Protein AF-A0A0A1FJK9-F1 (afdb_monomer)

Radius of gyration: 21.41 Å; Cα contacts (8 Å, |Δi|>4): 376; chains: 1; bounding box: 45×51×52 Å

Secondary structure (DSSP, 8-state):
-HHHHHHHHHT-SS--HHHHHHHHHHHIIIIIHHHHHHHHHH-GGGHHHHHHHHHHIIIIIHHHHHHHHHS--SS--B--EEEE-TT--HHHHHHHHHHHHTTSEEEEEEEEETTEEEEEEEEPHHHHHHTT-SSSS-HHHHHHTB-TT-EEEE-TT-HHHHHHHHTTSS--EE-TTT--EE-TT-SB-TTT--B-----HHHHHHHSBGGGSSS-HHHHHHHTTT--BHHHHHHS-HHHHHTSTT--HHHHHHHHHHHHHHHH-

Structure (mmCIF, N/CA/C/O backbone):
data_AF-A0A0A1FJK9-F1
#
_entry.id   AF-A0A0A1FJK9-F1
#
loop_
_atom_site.group_PDB
_atom_site.id
_atom_site.type_symbol
_atom_site.label_atom_id
_atom_site.label_alt_id
_atom_site.label_comp_id
_atom_site.label_asym_id
_atom_site.label_entity_id
_atom_site.label_seq_id
_atom_site.pdbx_PDB_ins_code
_atom_site.Cartn_x
_atom_site.Cartn_y
_atom_site.Cartn_z
_atom_site.occupancy
_atom_site.B_iso_or_equiv
_atom_site.auth_seq_id
_atom_site.auth_comp_id
_atom_site.auth_asym_id
_atom_site.auth_atom_id
_atom_site.pdbx_PDB_model_num
ATOM 1 N N . MET A 1 1 ? -4.977 -14.000 3.535 1.00 60.25 1 MET A N 1
ATOM 2 C CA . MET A 1 1 ? -5.693 -14.291 4.802 1.00 60.25 1 MET A CA 1
ATOM 3 C C . MET A 1 1 ? -5.616 -15.772 5.188 1.00 60.25 1 MET A C 1
ATOM 5 O O . MET A 1 1 ? -5.099 -16.052 6.259 1.00 60.25 1 MET A O 1
ATOM 9 N N . LEU A 1 2 ? -6.008 -16.723 4.325 1.00 75.50 2 LEU A N 1
ATOM 10 C CA . LEU A 1 2 ? -5.886 -18.168 4.621 1.00 75.50 2 LEU A CA 1
ATOM 11 C C . LEU A 1 2 ? -4.450 -18.617 4.946 1.00 75.50 2 LEU A C 1
ATOM 13 O O . LEU A 1 2 ? -4.252 -19.412 5.852 1.00 75.50 2 LEU A O 1
ATOM 17 N N . HIS A 1 3 ? -3.439 -18.043 4.285 1.00 74.50 3 HIS A N 1
ATOM 18 C CA . HIS A 1 3 ? -2.029 -18.303 4.606 1.00 74.50 3 HIS A CA 1
ATOM 19 C C . HIS A 1 3 ? -1.658 -17.944 6.059 1.00 74.50 3 HIS A C 1
ATOM 21 O O . HIS A 1 3 ? -0.920 -18.678 6.706 1.00 74.50 3 HIS A O 1
ATOM 27 N N . ILE A 1 4 ? -2.198 -16.843 6.595 1.00 77.88 4 ILE A N 1
ATOM 28 C CA . ILE A 1 4 ? -1.939 -16.411 7.979 1.00 77.88 4 ILE A CA 1
ATOM 29 C C . ILE A 1 4 ? -2.577 -17.399 8.961 1.00 77.88 4 ILE A C 1
ATOM 31 O O . ILE A 1 4 ? -1.938 -17.802 9.927 1.00 77.88 4 ILE A O 1
ATOM 35 N N . LEU A 1 5 ? -3.807 -17.841 8.681 1.00 79.94 5 LEU A N 1
ATOM 36 C CA . LEU A 1 5 ? -4.508 -18.835 9.499 1.00 79.94 5 LEU A CA 1
ATOM 37 C C . LEU A 1 5 ? -3.803 -20.197 9.469 1.00 79.94 5 LEU A C 1
ATOM 39 O O . LEU A 1 5 ? -3.616 -20.811 10.516 1.00 79.94 5 LEU A O 1
ATOM 43 N N . ASN A 1 6 ? -3.348 -20.633 8.293 1.00 80.44 6 ASN A N 1
ATOM 44 C CA . ASN A 1 6 ? -2.580 -21.867 8.148 1.00 80.44 6 ASN A CA 1
ATOM 45 C C . ASN A 1 6 ? -1.260 -21.802 8.926 1.00 80.44 6 ASN A C 1
ATOM 47 O O . ASN A 1 6 ? -0.916 -22.766 9.599 1.00 80.44 6 ASN A O 1
ATOM 51 N N . ASN A 1 7 ? -0.556 -20.664 8.894 1.00 79.81 7 ASN A N 1
ATOM 52 C CA . ASN A 1 7 ? 0.672 -20.470 9.668 1.00 79.81 7 ASN A CA 1
ATOM 53 C C . ASN A 1 7 ? 0.398 -20.465 11.188 1.00 79.81 7 ASN A C 1
ATOM 55 O O . ASN A 1 7 ? 1.107 -21.105 11.964 1.00 79.81 7 ASN A O 1
ATOM 59 N N . ALA A 1 8 ? -0.687 -19.812 11.621 1.00 79.00 8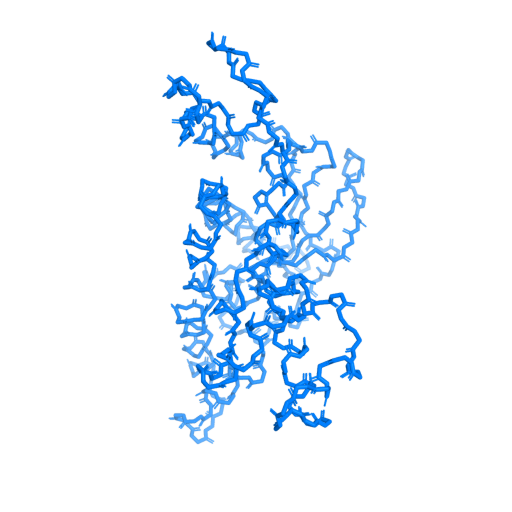 ALA A N 1
ATOM 60 C CA . ALA A 1 8 ? -1.103 -19.811 13.025 1.00 79.00 8 ALA A CA 1
ATOM 61 C C . ALA A 1 8 ? -1.401 -21.232 13.549 1.00 79.00 8 ALA A C 1
ATOM 63 O O . ALA A 1 8 ? -1.066 -21.547 14.695 1.00 79.00 8 ALA A O 1
ATOM 64 N N . LEU A 1 9 ? -1.989 -22.084 12.700 1.00 82.62 9 LEU A N 1
ATOM 65 C CA . LEU A 1 9 ? -2.304 -23.485 12.992 1.00 82.62 9 LEU A CA 1
ATOM 66 C C . LEU A 1 9 ? -1.101 -24.427 12.855 1.00 82.62 9 LEU A C 1
ATOM 68 O O . LEU A 1 9 ? -1.004 -25.393 13.600 1.00 82.62 9 LEU A O 1
ATOM 72 N N . SER A 1 10 ? -0.150 -24.166 11.953 1.00 76.88 10 SER A N 1
ATOM 73 C CA . SER A 1 10 ? 0.986 -25.079 11.750 1.00 76.88 10 SER A CA 1
ATOM 74 C C . SER A 1 10 ? 1.882 -25.227 12.983 1.00 76.88 10 SER A C 1
ATOM 76 O O . SER A 1 10 ? 2.548 -26.247 13.130 1.00 76.88 10 SER A O 1
ATOM 78 N N . GLY A 1 11 ? 1.883 -24.233 13.878 1.00 69.19 11 GLY A N 1
ATOM 79 C CA . GLY A 1 11 ? 2.624 -24.271 15.142 1.00 69.19 11 GLY A CA 1
ATOM 80 C C . GLY A 1 11 ? 1.784 -24.590 16.383 1.00 69.19 11 GLY A C 1
ATOM 81 O O . GLY A 1 11 ? 2.355 -24.687 17.465 1.00 69.19 11 GLY A O 1
ATOM 82 N N . ASN A 1 12 ? 0.453 -24.714 16.273 1.00 70.00 12 ASN A N 1
ATOM 83 C CA . ASN A 1 12 ? -0.443 -24.879 17.424 1.00 70.00 12 ASN A CA 1
ATOM 84 C C . ASN A 1 12 ? -1.634 -25.788 17.103 1.00 70.00 12 ASN A C 1
ATOM 86 O O . ASN A 1 12 ? -2.296 -25.615 16.088 1.00 70.00 12 ASN A O 1
ATOM 90 N N . ALA A 1 13 ? -2.003 -26.670 18.037 1.00 69.31 13 ALA A N 1
ATOM 91 C CA . ALA A 1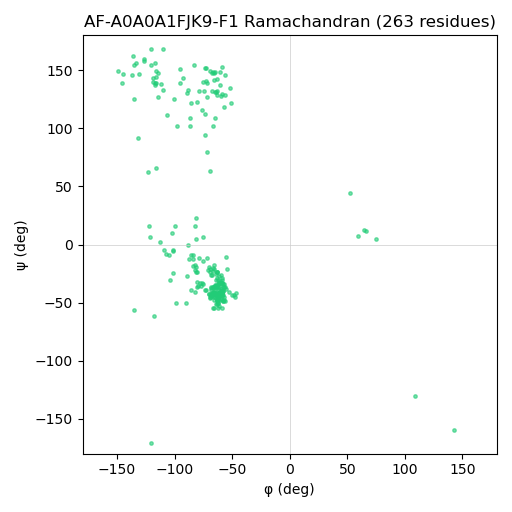 13 ? -3.196 -27.512 17.896 1.00 69.31 13 ALA A CA 1
ATOM 92 C C . ALA A 1 13 ? -4.515 -26.708 17.838 1.00 69.31 13 ALA A C 1
ATOM 94 O O . ALA A 1 13 ? -5.494 -27.186 17.276 1.00 69.31 13 ALA A O 1
ATOM 95 N N . ASN A 1 14 ? -4.528 -25.485 18.391 1.00 77.06 14 ASN A N 1
ATOM 96 C CA . ASN A 1 14 ? -5.691 -24.597 18.454 1.00 77.06 14 ASN A CA 1
ATOM 97 C C . ASN A 1 14 ? -5.348 -23.174 17.977 1.00 77.06 14 ASN A C 1
ATOM 99 O O . ASN A 1 14 ? -4.260 -22.656 18.245 1.00 77.06 14 ASN A O 1
ATOM 103 N N . LEU A 1 15 ? -6.319 -22.502 17.351 1.00 80.38 15 LEU A N 1
ATOM 104 C CA . LEU A 1 15 ? -6.252 -21.083 16.979 1.00 80.38 15 LEU A CA 1
ATOM 105 C C . LEU A 1 15 ? -6.393 -20.200 18.227 1.00 80.38 15 LEU A C 1
ATOM 107 O O . LEU A 1 15 ? -7.494 -19.889 18.672 1.00 80.38 15 LEU A O 1
ATOM 111 N N . THR A 1 16 ? -5.261 -19.804 18.806 1.00 87.19 16 THR A N 1
ATOM 112 C CA . THR A 1 16 ? -5.220 -18.828 19.906 1.00 87.19 16 THR A CA 1
ATOM 113 C C . THR A 1 16 ? -4.966 -17.419 19.372 1.00 87.19 16 THR A C 1
ATOM 115 O O . THR A 1 16 ? -4.264 -17.253 18.376 1.00 87.19 16 THR A O 1
ATOM 118 N N . GLU A 1 17 ? -5.462 -16.383 20.059 1.00 86.38 17 GLU A N 1
ATOM 119 C CA . GLU A 1 17 ? -5.236 -14.984 19.644 1.00 86.38 17 GLU A CA 1
ATOM 120 C C . GLU A 1 17 ? -3.740 -14.645 19.567 1.00 86.38 17 GLU A C 1
ATOM 122 O O . GLU A 1 17 ? -3.285 -13.963 18.654 1.00 86.38 17 GLU A O 1
ATOM 127 N N . ARG A 1 18 ? -2.935 -15.195 20.486 1.00 87.62 18 ARG A N 1
ATOM 128 C CA . ARG A 1 18 ? -1.476 -15.039 20.463 1.00 87.62 18 ARG A CA 1
ATOM 129 C C . ARG A 1 18 ? -0.858 -15.638 19.198 1.00 87.62 18 ARG A C 1
ATOM 131 O O . ARG A 1 18 ? 0.028 -15.017 18.617 1.00 87.62 18 ARG A O 1
ATOM 138 N N . ALA A 1 19 ? -1.311 -16.819 18.777 1.00 88.00 19 ALA A N 1
ATOM 139 C CA . ALA A 1 19 ? -0.839 -17.460 17.553 1.00 88.00 19 ALA A CA 1
ATOM 140 C C . ALA A 1 19 ? -1.235 -16.661 16.306 1.00 88.00 19 ALA A C 1
ATOM 142 O O . ALA A 1 19 ? -0.414 -16.493 15.408 1.00 88.00 19 ALA A O 1
ATOM 143 N N . VAL A 1 20 ? -2.459 -16.121 16.275 1.00 87.94 20 VAL A N 1
ATOM 144 C CA . VAL A 1 20 ? -2.929 -15.247 15.190 1.00 87.94 20 VAL A CA 1
ATOM 145 C C . VAL A 1 20 ? -2.081 -13.982 15.116 1.00 87.94 20 VAL A C 1
ATOM 147 O O . VAL A 1 20 ? -1.542 -13.685 14.055 1.00 87.94 20 VAL A O 1
ATOM 150 N N . ASN A 1 21 ? -1.884 -13.282 16.235 1.00 89.25 21 ASN A N 1
ATOM 151 C CA . ASN A 1 21 ? -1.079 -12.061 16.281 1.00 89.25 21 ASN A CA 1
ATOM 152 C C . ASN A 1 21 ? 0.376 -12.307 15.863 1.00 89.25 21 ASN A C 1
ATOM 154 O O . ASN A 1 21 ? 0.940 -11.516 15.110 1.00 89.25 21 ASN A O 1
ATOM 158 N N . LEU A 1 22 ? 0.971 -13.430 16.277 1.00 90.81 22 LEU A N 1
ATOM 159 C CA . LEU A 1 22 ? 2.314 -13.811 15.839 1.00 90.81 22 LEU A CA 1
ATOM 160 C C . LEU A 1 22 ? 2.361 -14.120 14.335 1.00 90.81 22 LEU A C 1
ATOM 162 O O . LEU A 1 22 ? 3.275 -13.677 13.647 1.00 90.81 22 LEU A O 1
ATOM 166 N N . ALA A 1 23 ? 1.377 -14.847 13.804 1.00 90.56 23 ALA A N 1
ATOM 167 C CA . ALA A 1 23 ? 1.303 -15.152 12.377 1.00 90.56 23 ALA A CA 1
ATOM 168 C C . ALA A 1 23 ? 1.074 -13.893 11.524 1.00 90.56 23 ALA A C 1
ATOM 170 O O . ALA A 1 23 ? 1.636 -13.777 10.435 1.00 90.56 23 ALA A O 1
ATOM 171 N N . VAL A 1 24 ? 0.276 -12.945 12.025 1.00 91.88 24 VAL A N 1
ATOM 172 C CA . VAL A 1 24 ? 0.074 -11.621 11.425 1.00 91.88 24 VAL A CA 1
ATOM 173 C C . VAL A 1 24 ? 1.392 -10.851 11.389 1.00 91.88 24 VAL A C 1
ATOM 175 O O . VAL A 1 24 ? 1.782 -10.392 10.317 1.00 91.88 24 VAL A O 1
ATOM 178 N N . GLN A 1 25 ? 2.102 -10.770 12.518 1.00 92.25 25 GLN A N 1
ATOM 179 C CA . GLN A 1 25 ? 3.399 -10.098 12.601 1.00 92.25 25 GLN A CA 1
ATOM 180 C C . GLN A 1 25 ? 4.413 -10.726 11.635 1.00 92.25 25 GLN A C 1
ATOM 182 O O . GLN A 1 25 ? 5.009 -10.024 10.823 1.00 92.25 25 GLN A O 1
ATOM 187 N N . ASN A 1 26 ? 4.524 -12.058 11.632 1.00 91.75 26 ASN A N 1
ATOM 188 C CA . ASN A 1 26 ? 5.411 -12.786 10.724 1.00 91.75 26 ASN A CA 1
ATOM 189 C C . ASN A 1 26 ? 5.081 -12.510 9.251 1.00 91.75 26 ASN A C 1
ATOM 191 O O . ASN A 1 26 ? 5.987 -12.326 8.447 1.00 91.75 26 ASN A O 1
ATOM 195 N N . TYR A 1 27 ? 3.799 -12.460 8.880 1.00 92.44 27 TYR A N 1
ATOM 196 C CA . TYR A 1 27 ? 3.398 -12.111 7.516 1.00 92.44 27 TYR A CA 1
ATOM 197 C C . TYR A 1 27 ? 3.830 -10.688 7.137 1.00 92.44 27 TYR A C 1
ATOM 199 O O . TYR A 1 27 ? 4.328 -10.473 6.030 1.00 92.44 27 TYR A O 1
ATOM 207 N N . VAL A 1 28 ? 3.656 -9.722 8.040 1.00 94.19 28 VAL A N 1
ATOM 208 C CA . VAL A 1 28 ? 4.068 -8.336 7.790 1.00 94.19 28 VAL A CA 1
ATOM 209 C C . VAL A 1 28 ? 5.584 -8.252 7.604 1.00 94.19 28 VAL A C 1
ATOM 211 O O . VAL A 1 28 ? 6.041 -7.695 6.606 1.00 94.19 28 VAL A O 1
ATOM 214 N N . ASP A 1 29 ? 6.345 -8.872 8.504 1.00 92.88 29 ASP A N 1
ATOM 215 C CA . ASP A 1 29 ? 7.805 -8.761 8.543 1.00 92.88 29 ASP A CA 1
ATOM 216 C C . ASP A 1 29 ? 8.511 -9.581 7.459 1.00 92.88 29 ASP A C 1
ATOM 218 O O . ASP A 1 29 ? 9.559 -9.168 6.970 1.00 92.88 29 ASP A O 1
ATOM 222 N N . GLN A 1 30 ? 7.960 -10.736 7.074 1.00 90.50 30 GLN A N 1
ATOM 223 C CA . GLN A 1 30 ? 8.617 -11.663 6.143 1.00 90.50 30 GLN A CA 1
ATOM 224 C C . GLN A 1 30 ? 8.076 -11.584 4.714 1.00 90.50 30 GLN A C 1
ATOM 226 O O . GLN A 1 30 ? 8.793 -11.946 3.784 1.00 90.50 30 GLN A O 1
ATOM 231 N N . ALA A 1 31 ? 6.836 -11.125 4.521 1.00 88.50 31 ALA A N 1
ATOM 232 C CA . ALA A 1 31 ? 6.213 -11.065 3.201 1.00 88.50 31 ALA A CA 1
ATOM 233 C C . ALA A 1 31 ? 5.869 -9.632 2.790 1.00 88.50 31 ALA A C 1
ATOM 235 O O . ALA A 1 31 ? 6.417 -9.143 1.807 1.00 88.50 31 ALA A O 1
ATOM 236 N N . LEU A 1 32 ? 5.004 -8.937 3.537 1.00 90.38 32 LEU A N 1
ATOM 237 C CA . LEU A 1 32 ? 4.438 -7.658 3.087 1.00 90.38 32 LEU A CA 1
ATOM 238 C C . LEU A 1 32 ? 5.492 -6.546 2.967 1.00 90.38 32 LEU A C 1
ATOM 240 O O . LEU A 1 32 ? 5.621 -5.927 1.909 1.00 90.38 32 LEU A O 1
ATOM 244 N N . LEU A 1 33 ? 6.250 -6.282 4.038 1.00 93.25 33 LEU A N 1
ATOM 245 C CA . LEU A 1 33 ? 7.258 -5.220 4.037 1.00 93.25 33 LEU A CA 1
ATOM 246 C C . LEU A 1 33 ? 8.449 -5.554 3.128 1.00 93.25 33 LEU A C 1
ATOM 248 O O . LEU A 1 33 ? 8.815 -4.685 2.333 1.00 93.25 33 LEU A O 1
ATOM 252 N N . PRO A 1 34 ? 9.025 -6.776 3.149 1.00 91.69 34 PRO A N 1
ATOM 253 C CA . PRO A 1 34 ? 10.098 -7.131 2.224 1.00 91.69 34 PRO A CA 1
ATOM 254 C C . PRO A 1 34 ? 9.667 -7.063 0.761 1.00 91.69 34 PRO A C 1
ATOM 256 O O . PRO A 1 34 ? 10.451 -6.617 -0.075 1.00 91.69 34 PRO A O 1
ATOM 259 N N . TYR A 1 35 ? 8.425 -7.446 0.442 1.00 88.31 35 TYR A N 1
ATOM 260 C CA . TYR A 1 35 ? 7.893 -7.316 -0.912 1.00 88.31 35 TYR A CA 1
ATOM 261 C C . TYR A 1 35 ? 7.865 -5.854 -1.357 1.00 88.31 35 TYR A C 1
ATOM 263 O O . TYR A 1 35 ? 8.486 -5.516 -2.367 1.00 88.31 35 TYR A O 1
ATOM 271 N N . HIS A 1 36 ? 7.257 -4.967 -0.562 1.00 91.31 36 HIS A N 1
ATOM 272 C CA . HIS A 1 36 ? 7.236 -3.536 -0.863 1.00 91.31 36 HIS A CA 1
ATOM 273 C C . HIS A 1 36 ? 8.652 -2.949 -0.977 1.00 91.31 36 HIS A C 1
ATOM 275 O O . HIS A 1 36 ? 8.954 -2.215 -1.912 1.00 91.31 36 HIS A O 1
ATOM 281 N N . GLN A 1 37 ? 9.565 -3.319 -0.076 1.00 89.69 37 GLN A N 1
ATOM 282 C CA . GLN A 1 37 ? 10.959 -2.874 -0.132 1.00 89.69 37 GLN A CA 1
ATOM 283 C C . GLN A 1 37 ? 11.695 -3.392 -1.371 1.00 89.69 37 GLN A C 1
ATOM 285 O O . GLN A 1 37 ? 12.538 -2.679 -1.920 1.00 89.69 37 GLN A O 1
ATOM 290 N N . SER A 1 38 ? 11.384 -4.607 -1.835 1.00 85.81 38 SER A N 1
ATOM 291 C CA . SER A 1 38 ? 11.981 -5.188 -3.040 1.00 85.81 38 SER A CA 1
ATOM 292 C C . SER A 1 38 ? 11.641 -4.393 -4.302 1.00 85.81 38 SER A C 1
ATOM 294 O O . SER A 1 38 ? 12.441 -4.386 -5.242 1.00 85.81 38 SER A O 1
ATOM 296 N N . LEU A 1 39 ? 10.533 -3.637 -4.290 1.00 83.81 39 LEU A N 1
ATOM 297 C CA . LEU A 1 39 ? 10.180 -2.724 -5.373 1.00 83.81 39 LEU A CA 1
ATOM 298 C C . LEU A 1 39 ? 11.246 -1.654 -5.589 1.00 83.81 39 LEU A C 1
ATOM 300 O O . LEU A 1 39 ? 11.415 -1.227 -6.719 1.00 83.81 39 LEU A O 1
ATOM 304 N N . A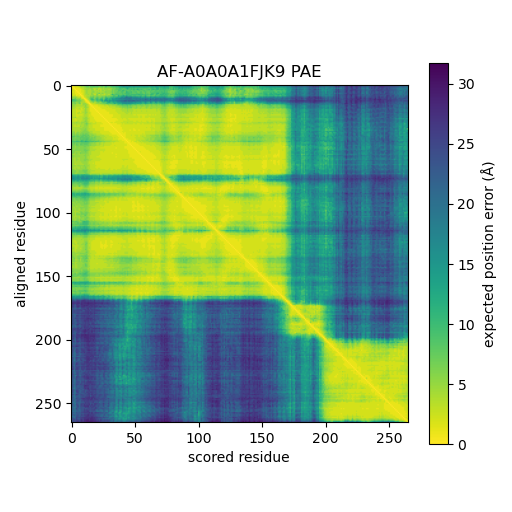SN A 1 40 ? 12.040 -1.277 -4.580 1.00 78.94 40 ASN A N 1
ATOM 305 C CA . ASN A 1 40 ? 13.142 -0.328 -4.789 1.00 78.94 40 ASN A CA 1
ATOM 306 C C . ASN A 1 40 ? 14.166 -0.843 -5.807 1.00 78.94 40 ASN A C 1
ATOM 308 O O . ASN A 1 40 ? 14.766 -0.056 -6.531 1.00 78.94 40 ASN A O 1
ATOM 312 N N . LYS A 1 41 ? 14.375 -2.166 -5.860 1.00 76.75 41 LYS A N 1
ATOM 313 C CA . LYS A 1 41 ? 15.306 -2.795 -6.806 1.00 76.75 41 LYS A CA 1
ATOM 314 C C . LYS A 1 41 ? 14.690 -2.954 -8.195 1.00 76.75 41 LYS A C 1
ATOM 316 O O . LYS A 1 41 ? 15.401 -2.809 -9.180 1.00 76.75 41 LYS A O 1
ATOM 321 N N . ARG A 1 42 ? 13.390 -3.261 -8.261 1.00 75.75 42 ARG A N 1
ATOM 322 C CA . ARG A 1 42 ? 12.641 -3.460 -9.518 1.00 75.75 42 ARG A CA 1
ATOM 323 C C . ARG A 1 42 ? 12.296 -2.135 -10.201 1.00 75.75 42 ARG A C 1
ATOM 325 O O . ARG A 1 42 ? 12.347 -2.008 -11.416 1.00 75.75 42 ARG A O 1
ATOM 332 N N . LEU A 1 43 ? 12.007 -1.121 -9.391 1.00 74.56 43 LEU A N 1
ATOM 333 C CA . LEU A 1 43 ? 11.557 0.207 -9.781 1.00 74.56 43 LEU A CA 1
ATOM 334 C C . LEU A 1 43 ? 12.501 1.291 -9.222 1.00 74.56 43 LEU A C 1
ATOM 336 O O . LEU A 1 43 ? 12.066 2.139 -8.438 1.00 74.56 43 LEU A O 1
ATOM 340 N N . PRO A 1 44 ? 13.789 1.311 -9.624 1.00 70.00 44 PRO A N 1
ATOM 341 C CA . PRO A 1 44 ? 14.783 2.237 -9.072 1.00 70.00 44 PRO A CA 1
ATOM 342 C C . PRO A 1 44 ? 14.392 3.710 -9.263 1.00 70.00 44 PRO A C 1
ATOM 344 O O . PRO A 1 44 ? 14.620 4.526 -8.375 1.00 70.00 44 PRO A O 1
ATOM 347 N N . LYS A 1 45 ? 13.704 4.029 -10.368 1.00 70.44 45 LYS A N 1
ATOM 348 C CA . LYS A 1 45 ? 13.138 5.360 -10.648 1.00 70.44 45 LYS A CA 1
ATOM 349 C C . LYS A 1 45 ? 12.159 5.841 -9.567 1.00 70.44 45 LYS A C 1
ATOM 351 O O . LYS A 1 45 ? 12.091 7.021 -9.255 1.00 70.44 45 LYS A O 1
ATOM 356 N N . TYR A 1 46 ? 11.401 4.926 -8.964 1.00 80.12 46 TYR A N 1
ATOM 357 C CA . TYR A 1 46 ? 10.405 5.251 -7.940 1.00 80.12 46 TYR A CA 1
ATOM 358 C C . TYR A 1 46 ? 10.895 4.944 -6.522 1.00 80.12 46 TYR A C 1
ATOM 360 O O . TYR A 1 46 ? 10.102 5.019 -5.586 1.00 80.12 46 TYR A O 1
ATOM 368 N N . ALA A 1 47 ? 12.182 4.630 -6.328 1.00 81.44 47 ALA A N 1
ATOM 369 C CA . ALA A 1 47 ? 12.721 4.234 -5.025 1.00 81.44 47 ALA A CA 1
ATOM 370 C C . ALA A 1 47 ? 12.464 5.285 -3.930 1.00 81.44 47 ALA A C 1
ATOM 372 O O . ALA A 1 47 ? 12.135 4.960 -2.788 1.00 81.44 47 ALA A O 1
ATOM 373 N N . SER A 1 48 ? 12.534 6.566 -4.300 1.00 85.31 48 SER A N 1
ATOM 374 C CA . SER A 1 48 ? 12.199 7.666 -3.393 1.00 85.31 48 SER A CA 1
ATOM 375 C C . SER A 1 48 ? 10.726 7.620 -2.973 1.00 85.31 48 SER A C 1
ATOM 377 O O . SER A 1 48 ? 10.436 7.676 -1.782 1.00 85.31 48 SER A O 1
ATOM 379 N N . HIS A 1 49 ? 9.792 7.447 -3.918 1.00 88.38 49 HIS A N 1
ATOM 380 C CA . HIS A 1 49 ? 8.351 7.357 -3.638 1.00 88.38 49 HIS A CA 1
ATOM 381 C C . HIS A 1 49 ? 7.973 6.102 -2.856 1.00 88.38 49 HIS A C 1
ATOM 383 O O . HIS A 1 49 ? 7.109 6.187 -1.990 1.00 88.38 49 HIS A O 1
ATOM 389 N N . ILE A 1 50 ? 8.629 4.970 -3.124 1.00 90.38 50 ILE A N 1
ATOM 390 C CA . ILE A 1 50 ? 8.461 3.721 -2.369 1.00 90.38 50 ILE A CA 1
ATOM 391 C C . ILE A 1 50 ? 8.804 3.974 -0.897 1.00 90.38 50 ILE A C 1
ATOM 393 O O . ILE A 1 50 ? 7.971 3.769 -0.015 1.00 90.38 50 ILE A O 1
ATOM 397 N N . ARG A 1 51 ? 10.006 4.500 -0.623 1.00 91.81 51 ARG A N 1
ATOM 398 C CA . ARG A 1 51 ? 10.449 4.786 0.747 1.00 91.81 51 ARG A CA 1
ATOM 399 C C . ARG A 1 51 ? 9.565 5.830 1.428 1.00 91.81 51 ARG A C 1
ATOM 401 O O . ARG A 1 51 ? 8.998 5.551 2.479 1.00 91.81 51 ARG A O 1
ATOM 408 N N . THR A 1 52 ? 9.400 7.002 0.815 1.00 92.25 52 THR A N 1
ATOM 409 C CA . THR A 1 52 ? 8.627 8.101 1.409 1.00 92.25 52 THR A CA 1
ATOM 410 C C . THR A 1 52 ? 7.159 7.724 1.601 1.00 92.25 52 THR A C 1
ATOM 412 O O . THR A 1 52 ? 6.557 8.132 2.589 1.00 92.25 52 THR A O 1
ATOM 415 N N . GLY A 1 53 ? 6.573 6.935 0.696 1.00 94.69 53 GLY A N 1
ATOM 416 C CA . GLY A 1 53 ? 5.210 6.429 0.841 1.00 94.69 53 GLY A CA 1
ATOM 417 C C . GLY A 1 53 ? 5.058 5.546 2.077 1.00 94.69 53 GLY A C 1
ATOM 418 O O . GLY A 1 53 ? 4.147 5.762 2.877 1.00 94.69 53 GLY A O 1
ATOM 419 N N . MET A 1 54 ? 5.972 4.593 2.273 1.00 95.88 54 MET A N 1
ATOM 420 C CA . MET A 1 54 ? 5.971 3.735 3.459 1.00 95.88 54 MET A CA 1
ATOM 421 C C . MET A 1 54 ? 6.206 4.530 4.753 1.00 95.88 54 MET A C 1
ATOM 423 O O . MET A 1 54 ? 5.498 4.312 5.739 1.00 95.88 54 MET A O 1
ATOM 427 N N . ASP A 1 55 ? 7.147 5.477 4.740 1.00 95.81 55 ASP A N 1
ATOM 428 C CA . ASP A 1 55 ? 7.448 6.338 5.889 1.00 95.81 55 ASP A CA 1
ATOM 429 C C . ASP A 1 55 ? 6.251 7.227 6.252 1.00 95.81 55 ASP A C 1
ATOM 431 O O . ASP A 1 55 ? 5.881 7.316 7.420 1.00 95.81 55 ASP A O 1
ATOM 435 N N . LEU A 1 56 ? 5.579 7.817 5.259 1.00 96.69 56 LEU A N 1
ATOM 436 C CA . LEU A 1 56 ? 4.346 8.583 5.451 1.00 96.69 56 LEU A CA 1
ATOM 437 C C . LEU A 1 56 ? 3.231 7.707 6.040 1.00 96.69 56 LEU A C 1
ATOM 439 O O . LEU A 1 56 ? 2.525 8.118 6.967 1.00 96.69 56 LEU A O 1
ATOM 443 N N . LEU A 1 57 ? 3.058 6.497 5.502 1.00 97.38 57 LEU A N 1
ATOM 444 C CA . LEU A 1 57 ? 2.007 5.586 5.937 1.00 97.38 57 LEU A CA 1
ATOM 445 C C . LEU A 1 57 ? 2.200 5.175 7.403 1.00 97.38 57 LEU A C 1
ATOM 447 O O . LEU A 1 57 ? 1.270 5.300 8.199 1.00 97.38 57 LEU A O 1
ATOM 451 N N . ARG A 1 58 ? 3.398 4.708 7.771 1.00 97.00 58 ARG A N 1
ATOM 452 C CA . ARG A 1 58 ? 3.696 4.211 9.125 1.00 97.00 58 ARG A CA 1
ATOM 453 C C . ARG A 1 58 ? 3.953 5.332 10.130 1.00 97.00 58 ARG A C 1
ATOM 455 O O . ARG A 1 58 ? 3.563 5.209 11.287 1.00 97.00 58 ARG A O 1
ATOM 462 N N . GLY A 1 59 ? 4.587 6.418 9.699 1.00 96.62 59 GLY A N 1
ATOM 463 C CA . GLY A 1 59 ? 4.975 7.543 10.549 1.00 96.62 59 GLY A CA 1
ATOM 464 C C . GLY A 1 59 ? 3.855 8.545 10.817 1.00 96.62 59 GLY A C 1
ATOM 465 O O . GLY A 1 59 ? 3.908 9.248 11.824 1.00 96.62 59 GLY A O 1
ATOM 466 N N . TYR A 1 60 ? 2.827 8.604 9.961 1.00 97.38 60 TYR A N 1
ATOM 467 C CA . TYR A 1 60 ? 1.754 9.591 10.102 1.00 97.38 60 TYR A CA 1
ATOM 468 C C . TYR A 1 60 ? 0.345 9.020 9.919 1.00 97.38 60 TYR A C 1
ATOM 470 O O . TYR A 1 60 ? -0.473 9.109 10.836 1.00 97.38 60 TYR A O 1
ATOM 478 N N . VAL A 1 61 ? 0.050 8.377 8.785 1.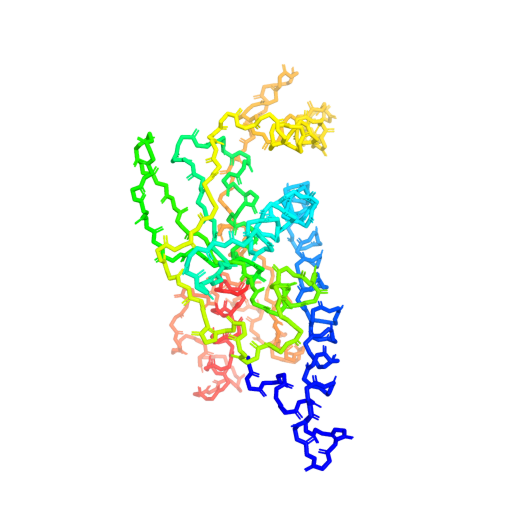00 97.81 61 VAL A N 1
ATOM 479 C CA . VAL A 1 61 ? -1.326 7.947 8.462 1.00 97.81 61 VAL A CA 1
ATOM 480 C C . VAL A 1 61 ? -1.855 6.901 9.449 1.00 97.81 61 VAL A C 1
ATOM 482 O O . VAL A 1 61 ? -2.937 7.076 10.008 1.00 97.81 61 VAL A O 1
ATOM 485 N N . ILE A 1 62 ? -1.100 5.827 9.700 1.00 97.94 62 ILE A N 1
ATOM 486 C CA . ILE A 1 62 ? -1.482 4.778 10.658 1.00 97.94 62 ILE A CA 1
ATOM 487 C C . ILE A 1 62 ? -1.599 5.347 12.085 1.00 97.94 62 ILE A C 1
ATOM 489 O O . ILE A 1 62 ? -2.618 5.084 12.725 1.00 97.94 62 ILE A O 1
ATOM 493 N N . PRO A 1 63 ? -0.649 6.155 12.598 1.00 97.62 63 PRO A N 1
ATOM 494 C CA . PRO A 1 63 ? -0.795 6.833 13.888 1.00 97.62 63 PRO A CA 1
ATOM 495 C C . PRO A 1 63 ? -2.050 7.707 14.019 1.00 97.62 63 PRO A C 1
ATOM 497 O O . PRO A 1 63 ? -2.680 7.714 15.079 1.00 97.62 63 PRO A O 1
ATOM 500 N N . GLU A 1 64 ? -2.450 8.412 12.961 1.00 97.56 64 GLU A N 1
ATOM 501 C CA . GLU A 1 64 ? -3.679 9.213 12.942 1.00 97.56 64 GLU A CA 1
ATOM 502 C C . GLU A 1 64 ? -4.938 8.337 12.996 1.00 97.56 64 GLU A C 1
ATOM 504 O O . GLU A 1 64 ? -5.854 8.615 13.776 1.00 97.56 64 GLU A O 1
ATOM 509 N N . ILE A 1 65 ? -4.972 7.239 12.231 1.00 96.69 65 ILE A N 1
ATOM 510 C CA . ILE A 1 65 ? -6.060 6.251 12.305 1.00 96.69 65 ILE A CA 1
ATOM 511 C C . ILE A 1 65 ? -6.096 5.610 13.700 1.00 96.69 65 ILE A C 1
ATOM 513 O O . ILE A 1 65 ? -7.161 5.522 14.308 1.00 96.69 65 ILE A O 1
ATOM 517 N N . ARG A 1 66 ? -4.937 5.243 14.260 1.00 96.19 66 ARG A N 1
ATOM 518 C CA . ARG A 1 66 ? -4.816 4.694 15.618 1.00 96.19 66 ARG A CA 1
ATOM 519 C C . ARG A 1 66 ? -5.386 5.649 16.655 1.00 96.19 66 ARG A C 1
ATOM 521 O O . ARG A 1 66 ? -6.178 5.240 17.500 1.00 96.19 66 ARG A O 1
ATOM 528 N N . THR A 1 67 ? -5.009 6.922 16.574 1.00 95.25 67 THR A N 1
ATOM 529 C CA . THR A 1 67 ? -5.504 7.966 17.475 1.00 95.25 67 THR A CA 1
ATOM 530 C C . THR A 1 67 ? -7.018 8.098 17.373 1.00 95.25 67 THR A C 1
ATOM 532 O O . THR A 1 67 ? -7.684 8.229 18.395 1.00 95.25 67 THR A O 1
ATOM 535 N N . LYS A 1 68 ? -7.582 8.019 16.162 1.00 93.56 68 LYS A N 1
ATOM 536 C CA . LYS A 1 68 ? -9.032 8.005 15.952 1.00 93.56 68 LYS A CA 1
ATOM 537 C C . LYS A 1 68 ? -9.697 6.778 16.588 1.00 93.56 68 LYS A C 1
ATOM 539 O O . LYS A 1 68 ? -10.645 6.957 17.343 1.00 93.56 68 LYS A O 1
ATOM 544 N N . ASN A 1 69 ? -9.171 5.581 16.351 1.00 94.19 69 ASN A N 1
ATOM 545 C CA . ASN A 1 69 ? -9.716 4.324 16.873 1.00 94.19 69 ASN A CA 1
ATOM 546 C C . ASN A 1 69 ? -9.706 4.245 18.406 1.00 94.19 69 ASN A C 1
ATOM 548 O O . ASN A 1 69 ? -10.611 3.669 18.998 1.00 94.19 69 ASN A O 1
ATOM 552 N N . HIS A 1 70 ? -8.699 4.836 19.055 1.00 92.69 70 HIS A N 1
ATOM 553 C CA . HIS A 1 70 ? -8.575 4.837 20.516 1.00 92.69 70 HIS A CA 1
ATOM 554 C C . HIS A 1 70 ? -9.386 5.950 21.198 1.00 92.69 70 HIS A C 1
ATOM 556 O O . HIS A 1 70 ? -9.501 5.973 22.428 1.00 92.69 70 HIS A O 1
ATOM 562 N N . ARG A 1 71 ? -9.955 6.898 20.439 1.00 89.75 71 ARG A N 1
ATOM 563 C CA . ARG A 1 71 ? -10.873 7.889 21.009 1.00 89.75 71 ARG A CA 1
ATOM 564 C C . ARG A 1 71 ? -12.182 7.194 21.356 1.00 89.75 71 ARG A C 1
ATOM 566 O O . ARG A 1 71 ? -12.817 6.580 20.507 1.00 89.75 71 ARG A O 1
ATOM 573 N N . LYS A 1 72 ? -12.628 7.354 22.603 1.00 78.25 72 LYS A N 1
ATOM 574 C CA . LYS A 1 72 ? -13.947 6.880 23.031 1.00 78.25 72 LYS A CA 1
ATOM 575 C C . LYS A 1 72 ? -15.019 7.655 22.271 1.00 78.25 72 LYS A C 1
ATOM 577 O O . LYS A 1 72 ? -15.214 8.845 22.516 1.00 78.25 72 LYS A O 1
ATOM 582 N N . THR A 1 73 ? -15.702 6.989 21.348 1.00 80.62 73 THR A N 1
ATOM 583 C CA . THR A 1 73 ? -16.881 7.538 20.674 1.00 80.62 73 THR A CA 1
ATOM 584 C C . THR A 1 73 ? -18.134 6.792 21.128 1.00 80.62 73 THR A C 1
ATOM 586 O O . THR A 1 73 ? -18.050 5.778 21.817 1.00 80.62 73 THR A O 1
ATOM 589 N N . LYS A 1 74 ? -19.316 7.321 20.791 1.00 75.19 74 LYS A N 1
ATOM 590 C CA . LYS A 1 74 ? -20.590 6.646 21.091 1.00 75.19 74 LYS A CA 1
ATOM 591 C C . LYS A 1 74 ? -20.789 5.378 20.254 1.00 75.19 74 LYS A C 1
ATOM 593 O O . LYS A 1 74 ? -21.594 4.536 20.628 1.00 75.19 74 LYS A O 1
ATOM 598 N N . SER A 1 75 ? -20.093 5.269 19.122 1.00 75.56 75 SER A N 1
ATOM 599 C CA . SER A 1 75 ? -20.060 4.064 18.301 1.00 75.56 75 SER A CA 1
ATOM 600 C C . SER A 1 75 ? -18.848 3.212 18.660 1.00 75.56 75 SER A C 1
ATOM 60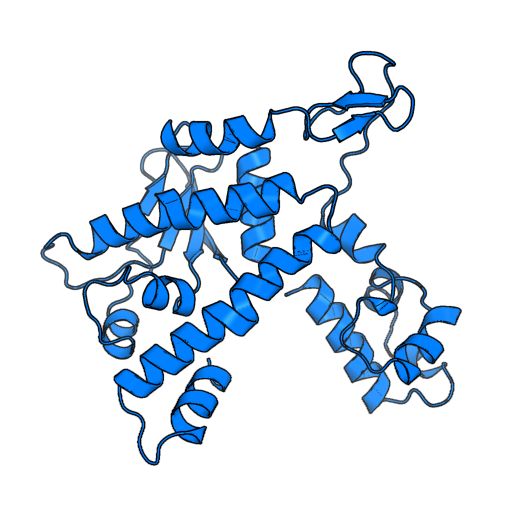2 O O . SER A 1 75 ? -17.748 3.734 18.787 1.00 75.56 75 SER A O 1
ATOM 604 N N . GLU A 1 76 ? -19.008 1.896 18.725 1.00 84.75 76 GLU A N 1
ATOM 605 C CA . GLU A 1 76 ? -17.885 0.962 18.912 1.00 84.75 76 GLU A CA 1
ATOM 606 C C . GLU A 1 76 ? -17.147 0.646 17.596 1.00 84.75 76 GLU A C 1
ATOM 608 O O . GLU A 1 76 ? -16.415 -0.337 17.505 1.00 84.75 76 GLU A O 1
ATOM 613 N N . TYR A 1 77 ? -17.355 1.452 16.551 1.00 89.62 77 TYR A N 1
ATOM 614 C CA . TYR A 1 77 ? -16.741 1.224 15.249 1.00 89.62 77 TYR A CA 1
ATOM 615 C C . TYR A 1 77 ? -15.232 1.462 15.271 1.00 89.62 77 TYR A C 1
ATOM 617 O O . TYR A 1 77 ? -14.715 2.300 16.010 1.00 89.62 77 TYR A O 1
ATOM 625 N N . GLN A 1 78 ? -14.547 0.716 14.412 1.00 91.00 78 GLN A N 1
ATOM 626 C CA . GLN A 1 78 ? -13.127 0.850 14.127 1.00 91.00 78 GLN A CA 1
ATOM 627 C C . GLN A 1 78 ? -12.930 1.260 12.666 1.00 91.00 78 GLN A C 1
ATOM 629 O O . GLN A 1 78 ? -13.694 0.874 11.774 1.00 91.00 78 GLN A O 1
ATOM 634 N N . SER A 1 79 ? -11.856 1.997 12.410 1.00 93.12 79 SER A N 1
ATOM 635 C CA . SER A 1 79 ? -11.436 2.383 11.072 1.00 93.12 79 SER A CA 1
ATOM 636 C C . SER A 1 79 ? -10.129 1.696 10.683 1.00 93.12 79 SER A C 1
ATOM 638 O O . SER A 1 79 ? -9.175 1.620 11.457 1.00 93.12 79 SER A O 1
ATOM 640 N N . ALA A 1 80 ? -10.071 1.241 9.435 1.00 96.19 80 ALA A N 1
ATOM 641 C CA . ALA A 1 80 ? -8.833 0.915 8.726 1.00 96.19 80 ALA A CA 1
ATOM 642 C C . ALA A 1 80 ? -8.706 1.724 7.428 1.00 96.19 80 ALA A C 1
ATOM 644 O O . ALA A 1 80 ? -7.927 1.387 6.535 1.00 96.19 80 ALA A O 1
ATOM 645 N N . PHE A 1 81 ? -9.513 2.779 7.310 1.00 96.94 81 PHE A N 1
ATOM 646 C CA . PHE A 1 81 ? -9.718 3.502 6.072 1.00 96.94 81 PHE A CA 1
ATOM 647 C C . PHE A 1 81 ? -9.228 4.935 6.206 1.00 96.94 81 PHE A C 1
ATOM 649 O O . PHE A 1 81 ? -9.415 5.592 7.231 1.00 96.94 81 PHE A O 1
ATOM 656 N N . PHE A 1 82 ? -8.668 5.455 5.126 1.00 97.06 82 PHE A N 1
ATOM 657 C CA . PHE A 1 82 ? -8.397 6.874 4.995 1.00 97.06 82 PHE A CA 1
ATOM 658 C C . PHE A 1 82 ? -8.799 7.376 3.616 1.00 97.06 82 PHE A C 1
ATOM 660 O O . PHE A 1 82 ? -9.001 6.607 2.678 1.00 97.06 82 PHE A O 1
ATOM 667 N N . THR A 1 83 ? -8.942 8.685 3.499 1.00 96.31 83 THR A N 1
ATOM 668 C CA . THR A 1 83 ? -9.177 9.364 2.229 1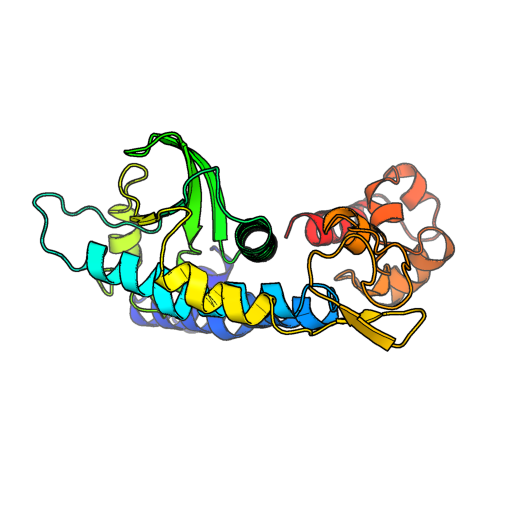.00 96.31 83 THR A CA 1
ATOM 669 C C . THR A 1 83 ? -8.311 10.603 2.173 1.00 96.31 83 THR A C 1
ATOM 671 O O . THR A 1 83 ? -8.094 11.268 3.184 1.00 96.31 83 THR A O 1
ATOM 674 N N . VAL A 1 84 ? -7.845 10.924 0.977 1.00 94.25 84 VAL A N 1
ATOM 675 C CA . VAL A 1 84 ? -7.123 12.163 0.688 1.00 94.25 84 VAL A CA 1
ATOM 676 C C . VAL A 1 84 ? -7.941 12.929 -0.346 1.00 94.25 84 VAL A C 1
ATOM 678 O O . VAL A 1 84 ? -8.564 12.310 -1.210 1.00 94.25 84 VAL A O 1
ATOM 681 N N . GLN A 1 85 ? -7.993 14.257 -0.254 1.00 92.44 85 GLN A N 1
ATOM 682 C CA . GLN A 1 85 ? -8.677 15.075 -1.261 1.00 92.44 85 GLN A CA 1
ATOM 683 C C . GLN A 1 85 ? -8.129 14.813 -2.679 1.00 92.44 85 GLN A C 1
ATOM 685 O O . GLN A 1 85 ? -6.953 14.497 -2.875 1.00 92.44 85 GLN A O 1
ATOM 690 N N . ARG A 1 86 ? -9.006 14.895 -3.688 1.00 86.75 86 ARG A N 1
ATOM 691 C CA . ARG A 1 86 ? -8.690 14.528 -5.082 1.00 86.75 86 ARG A CA 1
ATOM 692 C C . ARG A 1 86 ? -7.614 15.404 -5.733 1.00 86.75 86 ARG A C 1
ATOM 694 O O . ARG A 1 86 ? -6.946 14.942 -6.653 1.00 86.75 86 ARG A O 1
ATOM 701 N N . ASP A 1 87 ? -7.447 16.630 -5.264 1.00 85.62 87 ASP A N 1
ATOM 702 C CA . ASP A 1 87 ? -6.442 17.616 -5.678 1.00 85.62 87 ASP A CA 1
ATOM 703 C C . ASP A 1 87 ? -5.065 17.394 -5.019 1.00 85.62 87 ASP A C 1
ATOM 705 O O . ASP A 1 87 ? -4.250 18.310 -4.934 1.00 85.62 87 ASP A O 1
ATOM 709 N N . MET A 1 88 ? -4.775 16.174 -4.558 1.00 86.88 88 MET A N 1
ATOM 710 C CA . MET A 1 88 ? -3.458 15.818 -4.037 1.00 86.88 88 MET A CA 1
ATOM 711 C C . MET A 1 88 ? -2.333 16.018 -5.060 1.00 86.88 88 MET A C 1
ATOM 713 O O . MET A 1 88 ? -2.520 15.878 -6.272 1.00 86.88 88 MET A O 1
ATOM 717 N N . SER A 1 89 ? -1.123 16.269 -4.555 1.00 86.31 89 SER A N 1
ATOM 718 C CA . SER A 1 89 ? 0.053 16.412 -5.410 1.00 86.31 89 SER A CA 1
ATOM 719 C C . SER A 1 89 ? 0.328 15.128 -6.218 1.00 86.31 89 SER A C 1
ATOM 721 O O . SER A 1 89 ? 0.086 14.019 -5.727 1.00 86.31 89 SER A O 1
ATOM 723 N N . PRO A 1 90 ? 0.894 15.237 -7.436 1.00 83.25 90 PRO A N 1
ATOM 724 C CA . PRO A 1 90 ? 1.253 14.067 -8.238 1.00 83.25 90 PRO A CA 1
ATOM 725 C C . PRO A 1 90 ? 2.211 13.110 -7.517 1.00 83.25 90 PRO A C 1
ATOM 727 O O . PRO A 1 90 ? 2.094 11.900 -7.673 1.00 83.25 90 PRO A O 1
ATOM 730 N N . ASN A 1 91 ? 3.117 13.645 -6.692 1.00 84.25 91 ASN A N 1
ATOM 731 C CA . ASN A 1 91 ? 4.060 12.854 -5.902 1.00 84.25 91 ASN A CA 1
ATOM 732 C C . ASN A 1 91 ? 3.359 12.033 -4.816 1.00 84.25 91 ASN A C 1
ATOM 734 O O . ASN A 1 91 ? 3.692 10.863 -4.632 1.00 84.25 91 ASN A O 1
ATOM 738 N N . LEU A 1 92 ? 2.371 12.619 -4.130 1.00 89.94 92 LEU A N 1
ATOM 739 C CA . LEU A 1 92 ? 1.574 11.888 -3.147 1.00 89.94 92 LEU A CA 1
ATOM 740 C C . LEU A 1 92 ? 0.761 10.789 -3.816 1.00 89.94 92 LEU A C 1
ATOM 742 O O . LEU A 1 92 ? 0.758 9.654 -3.347 1.00 89.94 92 LEU A O 1
ATOM 746 N N . LYS A 1 93 ? 0.116 11.122 -4.937 1.00 89.12 93 LYS A N 1
ATOM 747 C CA . LYS A 1 93 ? -0.645 10.149 -5.713 1.00 89.12 93 LYS A CA 1
ATOM 748 C C . LYS A 1 93 ? 0.233 8.970 -6.124 1.00 89.12 93 LYS A C 1
ATOM 750 O O . LYS A 1 93 ? -0.140 7.833 -5.880 1.00 89.12 93 LYS A O 1
ATOM 755 N N . LEU A 1 94 ? 1.420 9.240 -6.665 1.00 86.81 94 LEU A N 1
ATOM 756 C CA . LEU A 1 94 ? 2.352 8.199 -7.089 1.00 86.81 94 LEU A CA 1
ATOM 757 C C . LEU A 1 94 ? 2.795 7.303 -5.924 1.00 86.81 94 LEU A C 1
ATOM 759 O O . LEU A 1 94 ? 2.827 6.086 -6.070 1.00 86.81 94 LEU A O 1
ATOM 763 N N . ALA A 1 95 ? 3.088 7.884 -4.758 1.00 91.75 95 ALA A N 1
ATOM 764 C CA . ALA A 1 95 ? 3.434 7.115 -3.564 1.00 91.75 95 ALA A CA 1
ATOM 765 C C . ALA A 1 95 ? 2.275 6.206 -3.103 1.00 91.75 95 ALA A C 1
ATOM 767 O O . ALA A 1 95 ? 2.494 5.041 -2.772 1.00 91.75 95 ALA A O 1
ATOM 768 N N . LEU A 1 96 ? 1.034 6.707 -3.131 1.00 93.06 96 LEU A N 1
ATOM 769 C CA . LEU A 1 96 ? -0.163 5.921 -2.806 1.00 93.06 96 LEU A CA 1
ATOM 770 C C . LEU A 1 96 ? -0.458 4.838 -3.852 1.00 93.06 96 LEU A C 1
ATOM 772 O O . LEU A 1 96 ? -0.881 3.742 -3.482 1.00 93.06 96 LEU A O 1
ATOM 776 N N . ASP A 1 97 ? -0.210 5.113 -5.131 1.00 88.94 97 ASP A N 1
ATOM 777 C CA . ASP A 1 97 ? -0.365 4.147 -6.223 1.00 88.94 97 ASP A CA 1
ATOM 778 C C . ASP A 1 97 ? 0.638 2.993 -6.065 1.00 88.94 97 ASP A C 1
ATOM 780 O O . ASP A 1 97 ? 0.262 1.831 -6.188 1.00 88.94 97 ASP A O 1
ATOM 784 N N . VAL A 1 98 ? 1.888 3.286 -5.692 1.00 90.12 98 VAL A N 1
ATOM 785 C CA . VAL A 1 98 ? 2.920 2.274 -5.400 1.00 90.12 98 VAL A CA 1
ATOM 786 C C . VAL A 1 98 ? 2.574 1.435 -4.162 1.00 90.12 98 VAL A C 1
ATOM 788 O O . VAL A 1 98 ? 2.737 0.216 -4.178 1.00 90.12 98 VAL A O 1
ATOM 791 N N . LEU A 1 99 ? 2.070 2.055 -3.091 1.00 94.50 99 LEU A N 1
ATOM 792 C CA . LEU A 1 99 ? 1.580 1.328 -1.909 1.00 94.50 99 LEU A CA 1
ATOM 793 C C . LEU A 1 99 ? 0.369 0.446 -2.233 1.00 94.50 99 LEU A C 1
ATOM 795 O O . LEU A 1 99 ? 0.203 -0.623 -1.640 1.00 94.50 99 LEU A O 1
ATOM 799 N N . SER A 1 100 ? -0.482 0.913 -3.149 1.00 91.62 100 SER A N 1
ATOM 800 C CA . SER A 1 100 ? -1.648 0.167 -3.620 1.00 91.62 100 SER A CA 1
ATOM 801 C C . SER A 1 100 ? -1.236 -1.023 -4.472 1.00 91.62 100 SER A C 1
ATOM 803 O O . SER A 1 100 ? -1.762 -2.116 -4.290 1.00 91.62 100 SER A O 1
ATOM 805 N N . TYR A 1 101 ? -0.254 -0.812 -5.348 1.00 87.00 101 TYR A N 1
ATOM 806 C CA . TYR A 1 101 ? 0.356 -1.863 -6.146 1.00 87.00 101 TYR A CA 1
ATOM 807 C C . TYR A 1 101 ? 0.939 -2.954 -5.247 1.00 87.00 101 TYR A C 1
ATOM 809 O O . TYR A 1 101 ? 0.572 -4.105 -5.397 1.00 87.00 101 TYR A O 1
ATOM 817 N N . SER A 1 102 ? 1.711 -2.599 -4.215 1.00 87.50 102 SER A N 1
ATOM 818 C CA . SER A 1 102 ? 2.334 -3.596 -3.338 1.00 87.50 102 SER A CA 1
ATOM 819 C C . SER A 1 102 ? 1.390 -4.281 -2.330 1.00 87.50 102 SER A C 1
ATOM 821 O O . SER A 1 102 ? 1.865 -4.908 -1.379 1.00 87.50 102 SER A O 1
ATOM 823 N N . GLY A 1 103 ? 0.077 -4.041 -2.407 1.00 89.38 103 GLY A N 1
ATOM 824 C CA . GLY A 1 103 ? -0.918 -4.566 -1.463 1.00 89.38 103 GLY A CA 1
ATOM 825 C C . GLY A 1 103 ? -0.795 -4.055 -0.018 1.00 89.38 103 GLY A C 1
ATOM 826 O O . GLY A 1 103 ? -1.414 -4.610 0.899 1.00 89.38 103 GLY A O 1
ATOM 827 N N . VAL A 1 104 ? 0.003 -3.007 0.217 1.00 95.62 104 VAL A N 1
ATOM 828 C CA . VAL A 1 104 ? 0.138 -2.354 1.533 1.00 95.62 104 VAL A CA 1
ATOM 829 C C . VAL A 1 104 ? -1.089 -1.486 1.812 1.00 95.62 104 VAL A C 1
ATOM 831 O O . VAL A 1 104 ? -1.559 -1.389 2.948 1.00 95.62 104 VAL A O 1
ATOM 834 N N . VAL A 1 105 ? -1.639 -0.899 0.754 1.00 96.44 105 VAL A N 1
ATOM 835 C CA . VAL A 1 105 ? -2.902 -0.170 0.747 1.00 96.44 105 VAL A CA 1
ATOM 836 C C . VAL A 1 105 ? -3.792 -0.757 -0.357 1.00 96.44 105 VAL A C 1
ATOM 838 O O . VAL A 1 1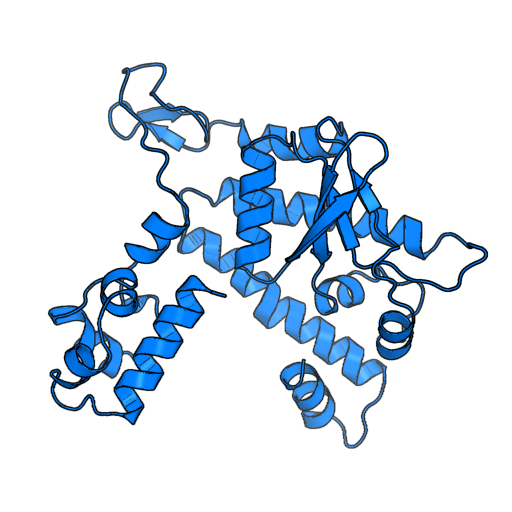05 ? -3.320 -1.441 -1.256 1.00 96.44 105 VAL A O 1
ATOM 841 N N . SER A 1 106 ? -5.104 -0.556 -0.297 1.00 93.69 106 SER A N 1
ATOM 842 C CA . SER A 1 106 ? -6.028 -0.926 -1.371 1.00 93.69 106 SER A CA 1
ATOM 843 C C . SER A 1 106 ? -7.019 0.199 -1.624 1.00 93.69 106 SER A C 1
ATOM 845 O O . SER A 1 106 ? -7.707 0.644 -0.707 1.00 93.69 106 SER A O 1
ATOM 847 N N . GLN A 1 107 ? -7.121 0.665 -2.866 1.00 92.12 107 GLN A N 1
ATOM 848 C CA . GLN A 1 107 ? -8.096 1.685 -3.241 1.00 92.12 107 GLN A CA 1
ATOM 849 C C . GLN A 1 107 ? -9.479 1.047 -3.454 1.00 92.12 107 GLN A C 1
ATOM 851 O O . GLN A 1 107 ? -9.633 0.150 -4.277 1.00 92.12 107 GLN A O 1
ATOM 856 N N . LEU A 1 108 ? -10.498 1.509 -2.722 1.00 87.88 108 LEU A N 1
ATOM 857 C CA . LEU A 1 108 ? -11.838 0.895 -2.699 1.00 87.88 108 LEU A CA 1
ATOM 858 C C . LEU A 1 108 ? -12.922 1.704 -3.428 1.00 87.88 108 LEU A C 1
ATOM 860 O O . LEU A 1 108 ? -14.055 1.243 -3.541 1.00 87.88 108 LEU A O 1
ATOM 864 N N . GLY A 1 109 ? -12.622 2.927 -3.867 1.00 88.44 109 GLY A N 1
ATOM 865 C CA . GLY A 1 109 ? -13.572 3.804 -4.558 1.00 88.44 109 GLY A CA 1
ATOM 866 C C . GLY A 1 109 ? -13.399 5.266 -4.167 1.00 88.44 109 GLY A C 1
ATOM 867 O O . GLY A 1 109 ? -12.346 5.653 -3.667 1.00 88.44 109 GLY A O 1
ATOM 868 N N . THR A 1 110 ? -14.428 6.082 -4.381 1.00 92.44 110 THR A N 1
ATOM 869 C CA . THR A 1 110 ? -14.434 7.513 -4.041 1.00 92.44 110 THR A CA 1
ATOM 870 C C . THR A 1 110 ? -15.497 7.796 -2.989 1.00 92.44 110 THR A C 1
ATOM 872 O O . THR A 1 110 ? -16.603 7.266 -3.066 1.00 92.44 110 THR A O 1
ATOM 875 N N . VAL A 1 111 ? -15.169 8.639 -2.014 1.00 93.12 111 VAL A N 1
ATOM 876 C CA . VAL A 1 111 ? -16.088 9.089 -0.963 1.00 93.12 111 VAL A CA 1
ATOM 877 C C . VAL A 1 111 ? -16.245 10.604 -0.994 1.00 93.12 111 VAL A C 1
ATOM 879 O O . VAL A 1 111 ? -15.369 11.330 -1.475 1.00 93.12 111 VAL A O 1
ATOM 882 N N . LYS A 1 112 ? -17.389 11.078 -0.495 1.00 91.19 112 LYS A N 1
ATOM 883 C CA . LYS A 1 112 ? -17.624 12.502 -0.265 1.00 91.19 112 LYS A CA 1
ATOM 884 C C . LYS A 1 112 ? -16.916 12.907 1.024 1.00 91.19 112 LYS A C 1
ATOM 886 O O . LYS A 1 112 ? -17.056 12.243 2.043 1.00 91.19 112 LYS A O 1
ATOM 891 N N . ILE A 1 113 ? -16.179 13.999 0.953 1.00 91.06 113 ILE A N 1
ATOM 892 C CA . ILE A 1 113 ? -15.452 14.603 2.072 1.00 91.06 113 ILE A CA 1
ATOM 893 C C . ILE A 1 113 ? -15.973 16.021 2.277 1.00 91.06 113 ILE A C 1
ATOM 895 O O . ILE A 1 113 ? -16.698 16.537 1.419 1.00 91.06 113 ILE A O 1
ATOM 899 N N . ALA A 1 114 ? -15.615 16.657 3.394 1.00 84.12 114 ALA A N 1
ATOM 900 C CA . ALA A 1 114 ? -16.104 18.001 3.722 1.00 84.12 114 ALA A CA 1
ATOM 901 C C . ALA A 1 114 ? -15.933 18.992 2.551 1.00 84.12 114 ALA A C 1
ATOM 903 O O . ALA A 1 114 ? -16.872 19.698 2.191 1.00 84.12 114 ALA A O 1
ATOM 904 N N . ASN A 1 115 ? -14.772 18.944 1.889 1.00 82.94 115 ASN A N 1
ATOM 905 C CA . ASN A 1 115 ? -14.428 19.790 0.747 1.00 82.94 115 ASN A CA 1
ATOM 906 C C . ASN A 1 115 ? -14.227 18.957 -0.529 1.00 82.94 115 ASN A C 1
ATOM 908 O O . ASN A 1 115 ? -13.124 18.851 -1.058 1.00 82.94 115 ASN A O 1
ATOM 912 N N . GLY A 1 116 ? -15.304 18.338 -1.020 1.00 87.12 116 GLY A N 1
ATOM 913 C CA . GLY A 1 116 ? -15.336 17.693 -2.335 1.00 87.12 116 GLY A CA 1
ATOM 914 C C . GLY A 1 116 ? -15.384 16.169 -2.280 1.00 87.12 116 GLY A C 1
ATOM 915 O O . GLY A 1 116 ? -16.234 15.580 -1.611 1.00 87.12 116 GLY A O 1
ATOM 916 N N . THR A 1 117 ? -14.509 15.514 -3.043 1.00 93.12 117 THR A N 1
ATOM 917 C CA . THR A 1 117 ? -14.430 14.047 -3.118 1.00 93.12 117 THR A CA 1
ATOM 918 C C . THR A 1 117 ? -12.983 13.584 -3.043 1.00 93.12 117 THR A C 1
ATOM 920 O O . THR A 1 117 ? -12.073 14.332 -3.401 1.00 93.12 117 THR A O 1
ATOM 923 N N . GLY A 1 118 ? -12.769 12.355 -2.584 1.00 92.94 118 GLY A N 1
ATOM 924 C CA . GLY A 1 118 ? -11.439 11.763 -2.483 1.00 92.94 118 GLY A CA 1
ATOM 925 C C . GLY A 1 118 ? -11.468 10.247 -2.667 1.00 92.94 118 GLY A C 1
ATOM 926 O O . GLY A 1 118 ? -12.486 9.616 -2.364 1.00 92.94 118 GLY A O 1
ATOM 927 N N . PRO A 1 119 ? -10.402 9.638 -3.216 1.00 93.81 119 PRO A N 1
ATOM 928 C CA . PRO A 1 119 ? -10.256 8.191 -3.203 1.00 93.81 119 PRO A CA 1
ATOM 929 C C . PRO A 1 119 ? -10.153 7.668 -1.764 1.00 93.81 119 PRO A C 1
ATOM 931 O O . PRO A 1 119 ? -9.373 8.173 -0.957 1.00 93.81 119 PRO A O 1
ATOM 934 N N . ARG A 1 120 ? -10.934 6.628 -1.462 1.00 95.25 120 ARG A N 1
ATOM 935 C CA . ARG A 1 120 ? -10.870 5.887 -0.205 1.00 95.25 120 ARG A CA 1
ATOM 936 C C . ARG A 1 120 ? -9.876 4.746 -0.337 1.00 95.25 120 ARG A C 1
ATOM 938 O O . ARG A 1 120 ? -9.979 3.917 -1.244 1.00 95.25 120 ARG A O 1
ATOM 945 N N . TYR A 1 121 ? -8.995 4.672 0.640 1.00 97.00 121 TYR A N 1
ATOM 946 C CA . TYR A 1 121 ? -7.949 3.683 0.766 1.00 97.00 121 TYR A CA 1
ATOM 947 C C . TYR A 1 121 ? -8.170 2.848 2.028 1.00 97.00 121 TYR A C 1
ATOM 949 O O . TYR A 1 121 ? -8.518 3.380 3.080 1.00 97.00 121 TYR A O 1
ATOM 957 N N . LEU A 1 122 ? -7.975 1.540 1.915 1.00 97.31 122 LEU A N 1
ATOM 958 C CA . LEU A 1 122 ? -7.903 0.587 3.016 1.00 97.31 122 LEU A CA 1
ATOM 959 C C . LEU A 1 122 ? -6.434 0.287 3.291 1.00 97.31 122 LEU A C 1
ATOM 961 O O . LEU A 1 122 ? -5.723 -0.140 2.387 1.00 97.31 122 LEU A O 1
ATOM 965 N N . VAL A 1 123 ? -5.984 0.472 4.527 1.00 97.62 123 VAL A N 1
ATOM 966 C CA . VAL A 1 123 ? -4.667 -0.018 4.946 1.00 97.62 123 VAL A CA 1
ATOM 967 C C . VAL A 1 123 ? -4.751 -1.529 5.140 1.00 97.62 123 VAL A C 1
ATOM 969 O O . VAL A 1 123 ? -5.740 -2.035 5.674 1.00 97.62 123 VAL A O 1
ATOM 972 N N . ASN A 1 124 ? -3.716 -2.261 4.725 1.00 96.19 124 ASN A N 1
ATOM 973 C CA . ASN A 1 124 ? -3.648 -3.701 4.937 1.00 96.19 124 ASN A CA 1
ATOM 974 C C . ASN A 1 124 ? -3.912 -4.047 6.416 1.00 96.19 124 ASN A C 1
ATOM 976 O O . ASN A 1 124 ? -3.208 -3.582 7.313 1.00 96.19 124 ASN A O 1
ATOM 980 N N . LEU A 1 125 ? -4.929 -4.874 6.674 1.00 94.94 125 LEU A N 1
ATOM 981 C CA . LEU A 1 125 ? -5.386 -5.175 8.036 1.00 94.94 125 LEU A CA 1
ATOM 982 C C . LEU A 1 125 ? -4.311 -5.864 8.886 1.00 94.94 125 LEU A C 1
ATOM 984 O O . LEU A 1 125 ? -4.270 -5.658 10.097 1.00 94.94 125 LEU A O 1
ATOM 988 N N . ALA A 1 126 ? -3.425 -6.648 8.263 1.00 94.31 126 ALA A N 1
ATOM 989 C CA . ALA A 1 126 ? -2.304 -7.262 8.964 1.00 94.31 126 ALA A CA 1
ATOM 990 C C . ALA A 1 126 ? -1.305 -6.199 9.444 1.00 94.31 126 ALA A C 1
ATOM 992 O O . ALA A 1 126 ? -0.848 -6.262 10.581 1.00 94.31 126 ALA A O 1
ATOM 993 N N . LEU A 1 127 ? -1.032 -5.186 8.613 1.00 96.00 127 LEU A N 1
ATOM 994 C CA . LEU A 1 127 ? -0.181 -4.056 8.986 1.00 96.00 127 LEU A CA 1
ATOM 995 C C . LEU A 1 127 ? -0.825 -3.214 10.097 1.00 96.00 127 LEU A C 1
ATOM 997 O O . LEU A 1 127 ? -0.153 -2.866 11.062 1.00 96.00 127 LEU A O 1
ATOM 1001 N N . MET A 1 128 ? -2.134 -2.952 10.015 1.00 96.25 128 MET A N 1
ATOM 1002 C CA . MET A 1 128 ? -2.879 -2.260 11.077 1.00 96.25 128 MET A CA 1
ATOM 1003 C C . MET A 1 128 ? -2.795 -2.994 12.422 1.00 96.25 128 MET A C 1
ATOM 1005 O O . MET A 1 128 ? -2.594 -2.367 13.461 1.00 96.25 128 MET A O 1
ATOM 1009 N N . ALA A 1 129 ? -2.931 -4.321 12.408 1.00 94.44 129 ALA A N 1
ATOM 1010 C CA . ALA A 1 129 ? -2.815 -5.142 13.608 1.00 94.44 129 ALA A CA 1
ATOM 1011 C C . ALA A 1 129 ? -1.378 -5.163 14.162 1.00 94.44 129 ALA A C 1
ATOM 1013 O O . ALA A 1 129 ? -1.193 -4.962 15.363 1.00 94.44 129 ALA A O 1
ATOM 1014 N N . ALA A 1 130 ? -0.367 -5.330 13.302 1.00 93.88 130 ALA A N 1
ATOM 1015 C CA . ALA A 1 130 ? 1.050 -5.307 13.684 1.00 93.88 130 ALA A CA 1
ATOM 1016 C C . ALA A 1 130 ? 1.464 -3.968 14.328 1.00 93.88 130 ALA A C 1
ATOM 1018 O O . ALA A 1 130 ? 2.148 -3.942 15.350 1.00 93.88 130 ALA A O 1
ATOM 1019 N N . GLU A 1 131 ? 0.968 -2.848 13.796 1.00 94.44 131 GLU A N 1
ATOM 1020 C CA . GLU A 1 131 ? 1.225 -1.491 14.310 1.00 94.44 131 GLU A CA 1
ATOM 1021 C C . GLU A 1 131 ? 0.332 -1.097 15.504 1.00 94.44 131 GLU A C 1
ATOM 1023 O O . GLU A 1 131 ? 0.373 0.045 15.981 1.00 94.44 131 GLU A O 1
ATOM 1028 N N . LYS A 1 132 ? -0.491 -2.033 16.005 1.00 94.50 132 LYS A N 1
ATOM 1029 C CA . LYS A 1 132 ? -1.443 -1.821 17.111 1.00 94.50 132 LYS A CA 1
ATOM 1030 C C . LYS A 1 132 ? -2.352 -0.615 16.865 1.00 94.50 132 LYS A C 1
ATOM 1032 O O . LYS A 1 132 ? -2.550 0.235 17.733 1.00 94.50 132 LYS A O 1
ATOM 1037 N N . ALA A 1 133 ? -2.862 -0.506 15.643 1.00 95.19 133 ALA A N 1
ATOM 1038 C CA . ALA A 1 133 ? -3.693 0.615 15.229 1.00 95.19 133 ALA A CA 1
ATOM 1039 C C . ALA A 1 133 ? -5.171 0.464 15.642 1.00 95.19 133 ALA A C 1
ATOM 1041 O O . ALA A 1 133 ? -5.903 1.453 15.674 1.00 95.19 133 ALA A O 1
ATOM 1042 N N . PHE A 1 134 ? -5.608 -0.749 15.977 1.00 94.88 134 PHE A N 1
ATOM 1043 C CA . PHE A 1 134 ? -6.934 -1.019 16.539 1.00 94.88 134 PHE A CA 1
ATOM 1044 C C . PHE A 1 134 ? -6.969 -0.789 18.051 1.00 94.88 134 PHE A C 1
ATOM 1046 O O . PHE A 1 134 ? -5.944 -0.904 18.720 1.00 94.88 134 PHE A O 1
ATOM 1053 N N . ASP A 1 135 ? -8.153 -0.488 18.580 1.00 92.75 135 ASP A N 1
ATOM 1054 C CA . ASP A 1 135 ? -8.398 -0.287 20.016 1.00 92.75 135 ASP A CA 1
ATOM 1055 C C . ASP A 1 135 ? -8.336 -1.582 20.850 1.00 92.75 135 ASP A C 1
ATOM 1057 O O . ASP A 1 135 ? -8.119 -1.542 22.062 1.00 92.75 135 ASP A O 1
ATOM 1061 N N . THR A 1 136 ? -8.517 -2.736 20.204 1.00 91.12 136 THR A N 1
ATOM 1062 C CA . THR A 1 136 ? -8.496 -4.072 20.805 1.00 91.12 136 THR A CA 1
ATOM 1063 C C . THR A 1 136 ? -7.315 -4.894 20.294 1.00 91.12 136 THR A C 1
ATOM 1065 O O . THR A 1 136 ? -6.896 -4.794 19.141 1.00 91.12 136 THR A O 1
ATOM 1068 N N . GLN A 1 137 ? -6.789 -5.765 21.159 1.00 86.81 137 GLN A N 1
ATOM 1069 C CA . GLN A 1 137 ? -5.759 -6.746 20.794 1.00 86.81 137 GLN A CA 1
ATOM 1070 C C . GLN A 1 137 ? -6.336 -7.967 20.069 1.00 86.81 137 GLN A C 1
ATOM 1072 O O . GLN A 1 137 ? -5.572 -8.777 19.544 1.00 86.81 137 GLN A O 1
ATOM 1077 N N . LYS A 1 138 ? -7.669 -8.118 20.076 1.00 89.31 138 LYS A N 1
ATOM 1078 C CA . LYS A 1 138 ? -8.370 -9.195 19.384 1.00 89.31 138 LYS A CA 1
ATOM 1079 C C . LYS A 1 138 ? -8.634 -8.789 17.943 1.00 89.31 138 LYS A C 1
ATOM 1081 O O . LYS A 1 138 ? -9.562 -8.038 17.652 1.00 89.31 138 LYS A O 1
ATOM 1086 N N . THR A 1 139 ? -7.832 -9.316 17.032 1.00 87.12 139 THR A N 1
ATOM 1087 C CA . THR A 1 139 ? -7.910 -9.007 15.598 1.00 87.12 139 THR A CA 1
ATOM 1088 C C . THR A 1 139 ? -9.280 -9.323 15.001 1.00 87.12 139 THR A C 1
ATOM 1090 O O . THR A 1 139 ? -9.815 -8.530 14.232 1.00 87.12 139 THR A O 1
ATOM 1093 N N . SER A 1 140 ? -9.888 -10.441 15.397 1.00 87.12 140 SER A N 1
ATOM 1094 C CA . SER A 1 140 ? -11.236 -10.838 14.964 1.00 87.12 140 SER A CA 1
ATOM 1095 C C . SER A 1 140 ? -12.313 -9.817 15.350 1.00 87.12 140 SER A C 1
ATOM 1097 O O . SER A 1 140 ? -13.160 -9.464 14.531 1.00 87.12 140 SER A O 1
ATOM 1099 N N . GLU A 1 141 ? -12.248 -9.303 16.575 1.00 90.62 141 GLU A N 1
ATOM 1100 C CA . GLU A 1 141 ? -13.168 -8.297 17.101 1.00 90.62 141 GLU A CA 1
ATOM 1101 C C . GLU A 1 141 ? -12.961 -6.936 16.428 1.00 90.62 141 GLU A C 1
ATOM 1103 O O . GLU A 1 141 ? -13.934 -6.301 16.023 1.00 90.62 141 GLU A O 1
ATOM 1108 N N . ALA A 1 142 ? -11.705 -6.525 16.228 1.00 91.25 142 ALA A N 1
ATOM 1109 C CA . ALA A 1 142 ? -11.384 -5.311 15.483 1.00 91.25 142 ALA A CA 1
ATOM 1110 C C . ALA A 1 142 ? -11.967 -5.350 14.062 1.00 91.25 142 ALA A C 1
ATOM 1112 O O . ALA A 1 142 ? -12.591 -4.385 13.626 1.00 91.25 142 ALA A O 1
ATOM 1113 N N . ILE A 1 143 ? -11.815 -6.483 13.361 1.00 90.75 143 ILE A N 1
ATOM 1114 C CA . ILE A 1 143 ? -12.337 -6.678 12.001 1.00 90.75 143 ILE A CA 1
ATOM 1115 C C . ILE A 1 143 ? -13.869 -6.632 11.984 1.00 90.75 143 ILE A C 1
ATOM 1117 O O . ILE A 1 143 ? -14.445 -6.003 11.099 1.00 90.75 143 ILE A O 1
ATOM 1121 N N . ALA A 1 144 ? -14.532 -7.257 12.961 1.00 91.19 144 ALA A N 1
ATOM 1122 C CA . ALA A 1 144 ? -15.993 -7.259 13.055 1.00 91.19 144 ALA A CA 1
ATOM 1123 C C . ALA A 1 144 ? -16.583 -5.854 13.275 1.00 91.19 144 ALA A C 1
ATOM 1125 O O . ALA A 1 144 ? -17.700 -5.579 12.842 1.00 91.19 144 ALA A O 1
ATOM 1126 N N . ARG A 1 145 ? -15.827 -4.958 13.920 1.00 93.38 145 ARG A N 1
ATOM 1127 C CA . ARG A 1 145 ? -16.219 -3.566 14.187 1.00 93.38 145 ARG A CA 1
ATOM 1128 C C . ARG A 1 145 ? -15.851 -2.594 13.062 1.00 93.38 145 ARG A C 1
ATOM 1130 O O . ARG A 1 145 ? -16.129 -1.399 13.188 1.00 93.38 145 ARG A O 1
ATOM 1137 N N . LEU A 1 146 ? -15.218 -3.055 11.979 1.00 93.44 146 LEU A N 1
ATOM 1138 C CA . LEU A 1 146 ? -14.819 -2.178 10.878 1.00 93.44 146 LEU A CA 1
ATOM 1139 C C . LEU A 1 146 ? -16.033 -1.551 10.196 1.00 93.44 146 LEU A C 1
ATOM 1141 O O . LEU A 1 146 ? -16.936 -2.249 9.736 1.00 93.44 146 LEU A O 1
ATOM 1145 N N . SER A 1 147 ? -16.006 -0.229 10.047 1.00 91.50 147 SER A N 1
ATOM 1146 C CA . SER A 1 147 ? -17.038 0.505 9.319 1.00 91.50 147 SER A CA 1
ATOM 1147 C C . SER A 1 147 ? -16.481 1.163 8.062 1.00 91.50 147 SER A C 1
ATOM 1149 O O . SER A 1 147 ? -15.535 1.944 8.112 1.00 91.50 147 SER A O 1
ATOM 1151 N N . LEU A 1 148 ? -17.111 0.896 6.913 1.00 88.19 148 LEU A N 1
ATOM 1152 C CA . LEU A 1 148 ? -16.743 1.499 5.623 1.00 88.19 148 LEU A CA 1
ATOM 1153 C C . LEU A 1 148 ? -16.997 3.011 5.567 1.00 88.19 148 LEU A C 1
ATOM 1155 O O . LEU A 1 148 ? -16.418 3.702 4.723 1.00 88.19 148 LEU A O 1
ATOM 1159 N N . THR A 1 149 ? -17.895 3.514 6.415 1.00 86.88 149 THR A N 1
ATOM 1160 C CA . THR A 1 149 ? -18.201 4.945 6.522 1.00 86.88 149 THR A CA 1
ATOM 1161 C C . THR A 1 149 ? -17.274 5.653 7.496 1.00 86.88 149 THR A C 1
ATOM 1163 O O . THR A 1 149 ? -17.262 6.878 7.523 1.00 86.88 149 THR A O 1
ATOM 1166 N N . ASP A 1 150 ? -16.510 4.904 8.294 1.00 89.62 150 ASP A N 1
ATOM 1167 C CA . ASP A 1 150 ? -15.580 5.476 9.247 1.00 89.62 150 ASP A CA 1
ATOM 1168 C C . ASP A 1 150 ? -14.163 5.489 8.669 1.00 89.62 150 ASP A C 1
ATOM 1170 O O . ASP A 1 150 ? -13.477 4.470 8.608 1.00 89.62 150 ASP A O 1
ATOM 1174 N N . TYR A 1 151 ? -13.720 6.656 8.204 1.00 92.69 151 TYR A N 1
ATOM 1175 C CA . TYR A 1 151 ? -12.389 6.862 7.626 1.00 92.69 151 TYR A CA 1
ATOM 1176 C C . TYR A 1 151 ? -11.717 8.113 8.191 1.00 92.69 151 TYR A C 1
ATOM 1178 O O . TYR A 1 151 ? -12.379 9.029 8.689 1.00 92.69 151 TYR A O 1
ATOM 1186 N N . ARG A 1 152 ? -10.384 8.160 8.152 1.00 94.75 152 ARG A N 1
ATOM 1187 C CA . ARG A 1 152 ? -9.613 9.375 8.446 1.00 94.75 152 ARG A CA 1
ATOM 1188 C C . ARG A 1 152 ? -9.485 10.222 7.179 1.00 94.75 152 ARG A C 1
ATOM 1190 O O . ARG A 1 152 ? -8.971 9.752 6.170 1.00 94.75 152 ARG A O 1
ATOM 1197 N N . GLU A 1 153 ? -9.954 11.465 7.225 1.00 94.94 153 GLU A N 1
ATOM 1198 C CA . GLU A 1 153 ? -9.818 12.410 6.107 1.00 94.94 153 GLU A CA 1
ATOM 1199 C C . GLU A 1 153 ? -8.506 13.192 6.201 1.00 94.94 153 GLU A C 1
ATOM 1201 O O . GLU A 1 153 ? -8.200 13.726 7.263 1.00 94.94 153 GLU A O 1
ATOM 1206 N N . PHE A 1 154 ? -7.765 13.306 5.103 1.00 95.00 154 PHE A N 1
ATOM 1207 C CA . PHE A 1 154 ? -6.585 14.160 4.979 1.00 95.00 154 PHE A CA 1
ATOM 1208 C C . PHE A 1 154 ? -6.797 15.212 3.885 1.00 95.00 154 PHE A C 1
ATOM 1210 O O . PHE A 1 154 ? -7.359 14.926 2.822 1.00 95.00 154 PHE A O 1
ATOM 1217 N N . SER A 1 155 ? -6.335 16.434 4.152 1.00 91.88 155 SER A N 1
ATOM 1218 C CA . SER A 1 155 ? -6.348 17.529 3.176 1.00 91.88 155 SER A CA 1
ATOM 1219 C C . SER A 1 155 ? -5.269 17.314 2.110 1.00 91.88 155 SER A C 1
ATOM 1221 O O . SER A 1 155 ? -4.218 16.745 2.406 1.00 91.88 155 SER A O 1
ATOM 1223 N N . SER A 1 156 ? -5.471 17.819 0.891 1.00 84.81 156 SER A N 1
ATOM 1224 C CA . SER A 1 156 ? -4.408 17.877 -0.130 1.00 84.81 156 SER A CA 1
ATOM 1225 C C . SER A 1 156 ? -3.226 18.751 0.317 1.00 84.81 156 SER A C 1
ATOM 1227 O O . SER A 1 156 ? -2.076 18.526 -0.067 1.00 84.81 156 SER A O 1
ATOM 1229 N N . THR A 1 157 ? -3.511 19.724 1.182 1.00 87.50 157 THR A N 1
ATOM 1230 C CA . THR A 1 157 ? -2.575 20.708 1.740 1.00 87.50 157 THR A CA 1
ATOM 1231 C C . THR A 1 157 ? -2.080 20.367 3.145 1.00 87.50 157 THR A C 1
ATOM 1233 O O . THR A 1 157 ? -1.548 21.237 3.830 1.00 87.50 157 THR A O 1
ATOM 1236 N N . ASP A 1 158 ? -2.252 19.124 3.601 1.00 92.50 158 ASP A N 1
ATOM 1237 C CA . ASP A 1 158 ? -1.844 18.714 4.947 1.00 92.50 158 ASP A CA 1
ATOM 1238 C C . ASP A 1 158 ? -0.333 18.965 5.190 1.00 92.50 158 ASP A C 1
ATOM 1240 O O . ASP A 1 158 ? 0.502 18.369 4.498 1.00 92.50 158 ASP A O 1
ATOM 1244 N N . PRO A 1 159 ? 0.051 19.822 6.162 1.00 93.00 159 PRO A N 1
ATOM 1245 C CA . PRO A 1 159 ? 1.450 20.191 6.395 1.00 93.00 159 PRO A CA 1
ATOM 1246 C C . PRO A 1 159 ? 2.358 19.008 6.746 1.00 93.00 159 PRO A C 1
ATOM 1248 O O . PRO A 1 159 ? 3.538 18.995 6.381 1.00 93.00 159 PRO A O 1
ATOM 1251 N N . GLN A 1 160 ? 1.825 18.004 7.450 1.00 93.88 160 GLN A N 1
ATOM 1252 C CA . GLN A 1 160 ? 2.595 16.816 7.811 1.00 93.88 160 GLN A CA 1
ATOM 1253 C C . GLN A 1 160 ? 2.893 16.001 6.560 1.00 93.88 160 GLN A C 1
ATOM 1255 O O . GLN A 1 160 ? 4.047 15.658 6.316 1.00 93.88 160 GLN A O 1
ATOM 1260 N N . ILE A 1 161 ? 1.891 15.793 5.701 1.00 93.69 161 ILE A N 1
ATOM 1261 C CA . ILE A 1 161 ? 2.091 15.121 4.413 1.00 93.69 161 ILE A CA 1
ATOM 1262 C C . ILE A 1 161 ? 3.122 15.876 3.565 1.00 93.69 161 ILE A C 1
ATOM 1264 O O . ILE A 1 161 ? 4.033 15.257 3.020 1.00 93.69 161 ILE A O 1
ATOM 1268 N N . GLN A 1 162 ? 3.046 17.208 3.503 1.00 90.88 162 GLN A N 1
ATOM 1269 C CA . GLN A 1 162 ? 4.018 18.018 2.758 1.00 90.88 162 GLN A CA 1
ATOM 1270 C C . GLN A 1 162 ? 5.449 17.876 3.295 1.00 90.88 162 GLN A C 1
ATOM 1272 O O . GLN A 1 162 ? 6.396 17.868 2.510 1.00 90.88 162 GLN A O 1
ATOM 1277 N N . THR A 1 163 ? 5.619 17.683 4.605 1.00 91.94 163 THR A N 1
ATOM 1278 C CA . THR A 1 163 ? 6.935 17.428 5.207 1.00 91.94 163 THR A CA 1
ATOM 1279 C C . THR A 1 163 ? 7.535 16.129 4.669 1.00 91.94 163 THR A C 1
ATOM 1281 O O . THR A 1 163 ? 8.681 16.132 4.221 1.00 91.94 163 THR A O 1
ATOM 1284 N N . TYR A 1 164 ? 6.757 15.045 4.589 1.00 90.94 164 TYR A N 1
ATOM 1285 C CA . TYR A 1 164 ? 7.221 13.806 3.954 1.00 90.94 164 TYR A CA 1
ATOM 1286 C C . TYR A 1 164 ? 7.512 14.007 2.464 1.00 90.94 164 TYR A C 1
ATOM 1288 O O . TYR A 1 164 ? 8.558 13.579 1.978 1.00 90.94 164 TYR A O 1
ATOM 1296 N N . LEU A 1 165 ? 6.642 14.705 1.731 1.00 87.75 165 LEU A N 1
ATOM 1297 C CA . LEU A 1 165 ? 6.824 14.936 0.294 1.00 87.75 165 LEU A CA 1
ATOM 1298 C C . LEU A 1 165 ? 8.016 15.838 -0.035 1.00 87.75 165 LEU A C 1
ATOM 1300 O O . LEU A 1 165 ? 8.583 15.701 -1.117 1.00 87.75 165 LEU A O 1
ATOM 1304 N N . SER A 1 166 ? 8.435 16.720 0.875 1.00 82.94 166 SER A N 1
ATOM 1305 C CA . SER A 1 166 ? 9.622 17.558 0.675 1.00 82.94 166 SER A CA 1
ATOM 1306 C C . SER A 1 166 ? 10.887 16.718 0.440 1.00 82.94 166 SER A C 1
ATOM 1308 O O . SER A 1 166 ? 11.736 17.097 -0.364 1.00 82.94 166 SER A O 1
ATOM 1310 N N . SER A 1 167 ? 10.957 15.511 1.020 1.00 71.94 167 SER A N 1
ATOM 1311 C CA . SER A 1 167 ? 12.045 14.550 0.781 1.00 71.94 167 SER A CA 1
ATOM 1312 C C . SER A 1 167 ? 12.101 14.008 -0.656 1.00 71.94 167 SER A C 1
ATOM 1314 O O . SER A 1 167 ? 13.157 13.561 -1.092 1.00 71.94 167 SER A O 1
ATOM 1316 N N . LEU A 1 168 ? 10.994 14.073 -1.408 1.00 69.94 168 LEU A N 1
ATOM 1317 C CA . LEU A 1 168 ? 10.915 13.668 -2.822 1.00 69.94 168 LEU A CA 1
ATOM 1318 C C . LEU A 1 168 ? 11.360 14.773 -3.785 1.00 69.94 168 LEU A C 1
ATOM 1320 O O . LEU A 1 168 ? 11.624 14.499 -4.956 1.00 69.94 168 LEU A O 1
ATOM 1324 N N . LEU A 1 169 ? 11.381 16.018 -3.303 1.00 59.16 169 LEU A N 1
ATOM 1325 C CA . LEU A 1 169 ? 11.870 17.186 -4.033 1.00 59.16 169 LEU A CA 1
ATOM 1326 C C . LEU A 1 169 ? 13.385 17.358 -3.877 1.00 59.16 169 LEU A C 1
ATOM 1328 O O . LEU A 1 169 ? 13.978 18.175 -4.576 1.00 59.16 169 LEU A O 1
ATOM 1332 N N . ALA A 1 170 ? 14.020 16.585 -2.992 1.00 53.03 170 ALA A N 1
ATOM 1333 C CA . ALA A 1 170 ? 15.467 16.466 -2.986 1.00 53.03 170 ALA A CA 1
ATOM 1334 C C . ALA A 1 170 ? 15.913 15.814 -4.311 1.00 53.03 170 ALA A C 1
ATOM 1336 O O . ALA A 1 170 ? 15.320 14.812 -4.724 1.00 53.03 170 ALA A O 1
ATOM 1337 N N . PRO A 1 171 ? 16.912 16.377 -5.007 1.00 52.00 171 PRO A N 1
ATOM 1338 C CA . PRO A 1 171 ? 17.356 15.853 -6.287 1.00 52.00 171 PRO A CA 1
ATOM 1339 C C . PRO A 1 171 ? 17.986 14.472 -6.097 1.00 52.00 171 PRO A C 1
ATOM 1341 O O . PRO A 1 171 ? 19.123 14.356 -5.651 1.00 52.00 171 PRO A O 1
ATOM 1344 N N . ASN A 1 172 ? 17.232 13.425 -6.421 1.00 53.50 172 ASN A N 1
ATOM 1345 C CA . ASN A 1 172 ? 17.711 12.042 -6.366 1.00 53.50 172 ASN A CA 1
ATOM 1346 C C . ASN A 1 172 ? 18.011 11.463 -7.753 1.00 53.50 172 ASN A C 1
ATOM 1348 O O . ASN A 1 172 ? 18.585 10.381 -7.838 1.00 53.50 172 ASN A O 1
ATOM 1352 N N . GLU A 1 173 ? 17.651 12.158 -8.834 1.00 63.06 173 GLU A N 1
ATOM 1353 C CA . GLU A 1 173 ? 17.924 11.706 -10.198 1.00 63.06 173 GLU A CA 1
ATOM 1354 C C . GLU A 1 173 ? 18.978 12.600 -10.845 1.00 63.06 173 GLU A C 1
ATOM 1356 O O . GLU A 1 173 ? 18.897 13.819 -10.764 1.00 63.06 173 GLU A O 1
ATOM 1361 N N . ALA A 1 174 ? 19.976 12.001 -11.487 1.00 68.94 174 ALA A N 1
ATOM 1362 C CA . ALA A 1 174 ? 20.903 12.720 -12.349 1.00 68.94 174 ALA A CA 1
ATOM 1363 C C . ALA A 1 174 ? 20.379 12.680 -13.789 1.00 68.94 174 ALA A C 1
ATOM 1365 O O . ALA A 1 174 ? 19.819 11.677 -14.236 1.00 68.94 174 ALA A O 1
ATOM 1366 N N . CYS A 1 175 ? 20.570 13.764 -14.533 1.00 72.94 175 CYS A N 1
ATOM 1367 C CA . CYS A 1 175 ? 20.251 13.810 -15.948 1.00 72.94 175 CYS A CA 1
ATOM 1368 C C . CYS A 1 175 ? 21.046 12.737 -16.705 1.00 72.94 175 CYS A C 1
ATOM 1370 O O . CYS A 1 175 ? 22.267 12.714 -16.575 1.00 72.94 175 CYS A O 1
ATOM 1372 N N . PRO A 1 176 ? 20.416 11.897 -17.545 1.00 71.44 176 PRO A N 1
ATOM 1373 C CA . PRO A 1 176 ? 21.146 10.898 -18.328 1.00 71.44 176 PRO A CA 1
ATOM 1374 C C . PRO A 1 176 ? 22.093 11.515 -19.370 1.00 71.44 176 PRO A C 1
ATOM 1376 O O . PRO A 1 176 ? 22.976 10.825 -19.864 1.00 71.44 176 PRO A O 1
ATOM 1379 N N . ASP A 1 177 ? 21.906 12.794 -19.703 1.00 79.69 177 ASP A N 1
ATOM 1380 C CA . ASP A 1 177 ? 22.699 13.511 -20.701 1.00 79.69 177 ASP A CA 1
ATOM 1381 C C . ASP A 1 177 ? 23.805 14.366 -20.059 1.00 79.69 177 ASP A C 1
ATOM 1383 O O . ASP A 1 177 ? 24.977 14.232 -20.396 1.00 79.69 177 ASP A O 1
ATOM 1387 N N . CYS A 1 178 ? 23.467 15.198 -19.067 1.00 81.19 178 CYS A N 1
ATOM 1388 C CA . CYS A 1 178 ? 24.429 16.125 -18.450 1.00 81.19 178 CYS A CA 1
ATOM 1389 C C . CYS A 1 178 ? 24.782 15.818 -16.988 1.00 81.19 178 CYS A C 1
ATOM 1391 O O . CYS A 1 178 ? 25.525 16.571 -16.366 1.00 81.19 178 CYS A O 1
ATOM 1393 N N . SER A 1 179 ? 24.245 14.740 -16.411 1.00 77.12 179 SER A N 1
ATOM 1394 C CA . SER A 1 179 ? 24.426 14.350 -15.001 1.00 77.12 179 SER A CA 1
ATOM 1395 C C . SER A 1 179 ? 23.967 15.375 -13.951 1.00 77.12 179 SER A C 1
ATOM 1397 O O . SER A 1 179 ? 24.168 15.156 -12.758 1.00 77.12 179 SER A O 1
ATOM 1399 N N . ALA A 1 180 ? 23.312 16.468 -14.353 1.00 79.06 180 ALA A N 1
ATOM 1400 C CA . ALA A 1 180 ? 22.780 17.459 -13.426 1.00 79.06 180 ALA A CA 1
ATOM 1401 C C . ALA A 1 180 ? 21.650 16.883 -12.554 1.00 79.06 180 ALA A C 1
ATOM 1403 O O . ALA A 1 180 ? 20.882 16.053 -13.041 1.00 79.06 180 ALA A O 1
ATOM 1404 N N . PRO A 1 181 ? 21.497 17.337 -11.301 1.00 71.81 181 PRO A N 1
ATOM 1405 C CA . PRO A 1 181 ? 20.381 16.948 -10.449 1.00 71.81 181 PRO A CA 1
ATOM 1406 C C . PRO A 1 181 ? 19.031 17.342 -11.070 1.00 71.81 181 PRO A C 1
ATOM 1408 O O . PRO A 1 181 ? 18.802 18.494 -11.431 1.00 71.81 181 PRO A O 1
ATOM 1411 N N . ILE A 1 182 ? 18.121 16.380 -11.168 1.00 71.38 182 ILE A N 1
ATOM 1412 C CA . ILE A 1 182 ? 16.771 16.517 -11.701 1.00 71.38 182 ILE A CA 1
ATOM 1413 C C . ILE A 1 182 ? 15.760 16.248 -10.581 1.00 71.38 182 ILE A C 1
ATOM 1415 O O . ILE A 1 182 ? 15.908 15.333 -9.767 1.00 71.38 182 ILE A O 1
ATOM 1419 N N . LEU A 1 183 ? 14.702 17.061 -10.555 1.00 64.81 183 LEU A N 1
ATOM 1420 C CA . LEU A 1 183 ? 13.531 16.827 -9.716 1.00 64.81 183 LEU A CA 1
ATOM 1421 C C . LEU A 1 183 ? 12.721 15.649 -10.263 1.00 64.81 183 LEU A C 1
ATOM 1423 O O . LEU A 1 183 ? 12.455 15.576 -11.459 1.00 64.81 183 LEU A O 1
ATOM 1427 N N . SER A 1 184 ? 12.227 14.795 -9.374 1.00 60.72 184 SER A N 1
ATOM 1428 C CA . SER A 1 184 ? 11.482 13.563 -9.681 1.00 60.72 184 SER A CA 1
ATOM 1429 C C . SER A 1 184 ? 10.234 13.724 -10.581 1.00 60.72 184 SER A C 1
ATOM 1431 O O . SER A 1 184 ? 9.672 12.737 -11.054 1.00 60.72 184 SER A O 1
ATOM 1433 N N . ASN A 1 185 ? 9.786 14.954 -10.846 1.00 60.62 185 ASN A N 1
ATOM 1434 C CA . ASN A 1 185 ? 8.650 15.290 -11.710 1.00 60.62 185 ASN A CA 1
ATOM 1435 C C . ASN A 1 185 ? 9.002 16.221 -12.891 1.00 60.62 185 ASN A C 1
ATOM 1437 O O . ASN A 1 185 ? 8.095 16.696 -13.584 1.00 60.62 185 ASN A O 1
ATOM 1441 N N . ALA A 1 186 ? 10.282 16.525 -13.113 1.00 66.62 186 ALA A N 1
ATOM 1442 C CA . ALA A 1 186 ? 10.698 17.417 -14.184 1.00 66.62 186 ALA A CA 1
ATOM 1443 C C . ALA A 1 186 ? 10.416 16.768 -15.546 1.00 66.62 186 ALA A C 1
ATOM 1445 O O . ALA A 1 186 ? 10.751 15.612 -15.776 1.00 66.62 186 ALA A O 1
ATOM 1446 N N . LYS A 1 187 ? 9.799 17.516 -16.469 1.00 73.06 187 LYS A N 1
ATOM 1447 C CA . LYS A 1 187 ? 9.607 17.078 -17.867 1.00 73.06 187 LYS A CA 1
ATOM 1448 C C . LYS A 1 187 ? 10.857 17.298 -18.721 1.00 73.06 187 LYS A C 1
ATOM 1450 O O . LYS A 1 187 ? 10.983 16.713 -19.793 1.00 73.06 187 LYS A O 1
ATOM 1455 N N . PHE A 1 188 ? 11.754 18.164 -18.254 1.00 81.25 188 PHE A N 1
ATOM 1456 C CA . PHE A 1 188 ? 12.998 18.539 -18.910 1.00 81.25 188 PHE A CA 1
ATOM 1457 C C . PHE A 1 188 ? 14.074 18.782 -17.852 1.00 81.25 188 PHE A C 1
ATOM 1459 O O . PHE A 1 188 ? 13.761 19.268 -16.765 1.00 81.25 188 PHE A O 1
ATOM 1466 N N . CYS A 1 189 ? 15.326 18.465 -18.169 1.00 80.69 189 CYS A N 1
ATOM 1467 C CA . CYS A 1 189 ? 16.465 18.894 -17.369 1.00 80.69 189 CYS A CA 1
ATOM 1468 C C . CYS A 1 189 ? 16.585 20.423 -17.428 1.00 80.69 189 CYS A C 1
ATOM 1470 O O . CYS A 1 189 ? 16.565 20.996 -18.517 1.00 80.69 189 CYS A O 1
ATOM 1472 N N . SER A 1 190 ? 16.723 21.075 -16.273 1.00 81.44 190 SER A N 1
ATOM 1473 C CA . SER A 1 190 ? 16.889 22.530 -16.178 1.00 81.44 190 SER A CA 1
ATOM 1474 C C . SER A 1 190 ? 18.238 23.027 -16.699 1.00 81.44 190 SER A C 1
ATOM 1476 O O . SER A 1 190 ? 18.323 24.183 -17.092 1.00 81.44 190 SER A O 1
ATOM 1478 N N . GLU A 1 191 ? 19.261 22.168 -16.724 1.00 83.88 191 GLU A N 1
ATOM 1479 C CA . GLU A 1 191 ? 20.616 22.527 -17.165 1.00 83.88 191 GLU A CA 1
ATOM 1480 C C . GLU A 1 191 ? 20.825 22.306 -18.669 1.00 83.88 191 GLU A C 1
ATOM 1482 O O . GLU A 1 191 ? 21.267 23.213 -19.367 1.00 83.88 191 GLU A O 1
ATOM 1487 N N . CYS A 1 192 ? 20.486 21.125 -19.205 1.00 83.94 192 CYS A N 1
ATOM 1488 C CA . CYS A 1 192 ? 20.751 20.802 -20.619 1.00 83.94 192 CYS A CA 1
ATOM 1489 C C . CYS A 1 192 ? 19.508 20.728 -21.518 1.00 83.94 192 CYS A C 1
ATOM 1491 O O . CYS A 1 192 ? 19.630 20.520 -22.723 1.00 83.94 192 CYS A O 1
ATOM 1493 N N . GLY A 1 193 ? 18.297 20.856 -20.967 1.00 80.88 193 GLY A N 1
ATOM 1494 C CA . GLY A 1 193 ? 17.055 20.781 -21.745 1.00 80.88 193 GLY A CA 1
ATOM 1495 C C . GLY A 1 193 ? 16.645 19.370 -22.190 1.00 80.88 193 GLY A C 1
ATOM 1496 O O . GLY A 1 193 ? 15.641 19.227 -22.890 1.00 80.88 193 GLY A O 1
ATOM 1497 N N . TYR A 1 194 ? 17.360 18.316 -21.771 1.00 80.81 194 TYR A N 1
ATOM 1498 C CA . TYR A 1 194 ? 17.010 16.927 -22.089 1.00 80.81 194 TYR A CA 1
ATOM 1499 C C . TYR A 1 194 ? 15.585 16.589 -21.632 1.00 80.81 194 TYR A C 1
ATOM 1501 O O . TYR A 1 194 ? 15.231 16.807 -20.472 1.00 80.81 194 TYR A O 1
ATOM 1509 N N . LYS A 1 195 ? 14.763 16.032 -22.529 1.00 79.31 195 LYS A N 1
ATOM 1510 C CA . LYS A 1 195 ? 13.370 15.667 -22.238 1.00 79.31 195 LYS A CA 1
ATOM 1511 C C . LYS A 1 195 ? 13.309 14.420 -21.359 1.00 79.31 195 LYS A C 1
ATOM 1513 O O . LYS A 1 195 ? 13.587 13.311 -21.805 1.00 79.31 195 LYS A O 1
ATOM 1518 N N . VAL A 1 196 ? 12.859 14.596 -20.124 1.00 71.12 196 VAL A N 1
ATOM 1519 C CA . VAL A 1 196 ? 12.662 13.515 -19.159 1.00 71.12 196 VAL A CA 1
ATOM 1520 C C . VAL A 1 196 ? 11.268 12.932 -19.381 1.00 71.12 196 VAL A C 1
ATOM 1522 O O . VAL A 1 196 ? 10.244 13.572 -19.128 1.00 71.12 196 VAL A O 1
ATOM 1525 N N . VAL A 1 197 ? 11.207 11.715 -19.922 1.00 60.72 197 VAL A N 1
ATOM 1526 C CA . VAL A 1 197 ? 9.930 11.043 -20.181 1.00 60.72 197 VAL A CA 1
ATOM 1527 C C . VAL A 1 197 ? 9.371 10.504 -18.861 1.00 60.72 197 VAL A C 1
ATOM 1529 O O . VAL A 1 197 ? 9.939 9.611 -18.224 1.00 60.72 197 VAL A O 1
ATOM 1532 N N . ALA A 1 198 ? 8.218 11.036 -18.454 1.00 54.66 198 ALA A N 1
ATOM 1533 C CA . ALA A 1 198 ? 7.393 10.458 -17.402 1.00 54.66 198 ALA A CA 1
ATOM 1534 C C . ALA A 1 198 ? 6.739 9.171 -17.933 1.00 54.66 198 ALA A C 1
ATOM 1536 O O . ALA A 1 198 ? 5.593 9.173 -18.375 1.00 54.66 198 ALA A O 1
ATOM 1537 N N . THR A 1 199 ? 7.493 8.073 -17.961 1.00 52.28 199 THR A N 1
ATOM 1538 C CA . THR A 1 199 ? 6.925 6.739 -18.166 1.00 52.28 199 THR A CA 1
ATOM 1539 C C . THR A 1 199 ? 5.944 6.432 -17.034 1.00 52.28 199 THR A C 1
ATOM 1541 O O . THR A 1 199 ? 6.192 6.764 -15.874 1.00 52.28 199 THR A O 1
ATOM 1544 N N . SER A 1 200 ? 4.792 5.851 -17.372 1.00 55.56 200 SER A N 1
ATOM 1545 C CA . SER A 1 200 ? 3.851 5.335 -16.375 1.00 55.56 200 SER A CA 1
ATOM 1546 C C . SER A 1 200 ? 4.474 4.130 -15.659 1.00 55.56 200 SER A C 1
ATOM 1548 O O . SER A 1 200 ? 5.222 3.374 -16.280 1.00 55.56 200 SER A O 1
ATOM 1550 N N . ILE A 1 201 ? 4.158 3.913 -14.377 1.00 58.16 201 ILE A N 1
ATOM 1551 C CA . ILE A 1 201 ? 4.657 2.742 -13.627 1.00 58.16 201 ILE A CA 1
ATOM 1552 C C . ILE A 1 201 ? 4.346 1.446 -14.394 1.00 58.16 201 ILE A C 1
ATOM 1554 O O . ILE A 1 201 ? 5.206 0.583 -14.529 1.00 58.16 201 ILE A O 1
ATOM 1558 N N . VAL A 1 202 ? 3.144 1.362 -14.977 1.00 62.38 202 VAL A N 1
ATOM 1559 C CA . VAL A 1 202 ? 2.683 0.211 -15.762 1.00 62.38 202 VAL A CA 1
ATOM 1560 C C . VAL A 1 202 ? 3.565 -0.027 -16.989 1.00 62.38 202 VAL A C 1
ATOM 1562 O O . VAL A 1 202 ? 3.956 -1.161 -17.226 1.00 62.38 202 VAL A O 1
ATOM 1565 N N . SER A 1 203 ? 3.941 1.014 -17.743 1.00 60.84 203 SER A N 1
ATOM 1566 C CA . SER A 1 203 ? 4.867 0.852 -18.880 1.00 60.84 203 SER A CA 1
ATOM 1567 C C . SER A 1 203 ? 6.234 0.324 -18.441 1.00 60.84 203 SER A C 1
ATOM 1569 O O . SER A 1 203 ? 6.766 -0.568 -19.086 1.00 60.84 203 SER A O 1
ATOM 1571 N N . THR A 1 204 ? 6.751 0.787 -17.301 1.00 65.19 204 THR A N 1
ATOM 1572 C CA . THR A 1 204 ? 8.033 0.311 -16.766 1.00 65.19 204 THR A CA 1
ATOM 1573 C C . THR A 1 204 ? 7.952 -1.154 -16.316 1.00 65.19 204 THR A C 1
ATOM 1575 O O . THR A 1 204 ? 8.828 -1.945 -16.649 1.00 65.19 204 THR A O 1
ATOM 1578 N N . LEU A 1 205 ? 6.875 -1.551 -15.626 1.00 67.12 205 LEU A N 1
ATOM 1579 C CA . LEU A 1 205 ? 6.636 -2.947 -15.222 1.00 67.12 205 LEU A CA 1
ATOM 1580 C C . LEU A 1 205 ? 6.465 -3.882 -16.429 1.00 67.12 205 LEU A C 1
ATOM 1582 O O . LEU A 1 205 ? 6.909 -5.027 -16.410 1.00 67.12 205 LEU A O 1
ATOM 1586 N N . LEU A 1 206 ? 5.832 -3.397 -17.500 1.00 77.56 206 LEU A N 1
ATOM 1587 C CA . LEU A 1 206 ? 5.676 -4.137 -18.754 1.00 77.56 206 LEU A CA 1
ATOM 1588 C C . LEU A 1 206 ? 7.011 -4.323 -19.499 1.00 77.56 206 LEU A C 1
ATOM 1590 O O . LEU A 1 206 ? 7.153 -5.283 -20.257 1.00 77.56 206 LEU A O 1
ATOM 1594 N N . GLU A 1 207 ? 7.979 -3.432 -19.299 1.00 81.44 207 GLU A N 1
ATOM 1595 C CA . GLU A 1 207 ? 9.317 -3.500 -19.901 1.00 81.44 207 GLU A CA 1
ATOM 1596 C C . GLU A 1 207 ? 10.284 -4.401 -19.116 1.00 81.44 207 GLU A C 1
ATOM 1598 O O . GLU A 1 207 ? 11.338 -4.774 -19.635 1.00 81.44 207 GLU A O 1
ATOM 1603 N N . GLU A 1 208 ? 9.924 -4.806 -17.894 1.00 79.69 208 GLU A N 1
ATOM 1604 C CA . GLU A 1 208 ? 10.769 -5.643 -17.046 1.00 79.69 208 GLU A CA 1
ATOM 1605 C C . GLU A 1 208 ? 10.983 -7.041 -17.652 1.00 79.69 208 GLU A C 1
ATOM 1607 O O . GLU A 1 208 ? 10.141 -7.578 -18.376 1.00 79.69 208 GLU A O 1
ATOM 1612 N N . SER A 1 209 ? 12.144 -7.642 -17.387 1.00 87.56 209 SER A N 1
ATOM 1613 C CA . SER A 1 209 ? 12.516 -8.946 -17.945 1.00 87.56 209 SER A CA 1
ATOM 1614 C C . SER A 1 209 ? 11.629 -10.069 -17.402 1.00 87.56 209 SER A C 1
ATOM 1616 O O . SER A 1 209 ? 11.269 -10.080 -16.228 1.00 87.56 209 SER A O 1
ATOM 1618 N N . VAL A 1 210 ? 11.384 -11.104 -18.212 1.00 88.19 210 VAL A N 1
ATOM 1619 C CA . VAL A 1 210 ? 10.711 -12.347 -17.772 1.00 88.19 210 VAL A CA 1
ATOM 1620 C C . VAL A 1 210 ? 11.382 -13.015 -16.569 1.00 88.19 210 VAL A C 1
ATOM 1622 O O . VAL A 1 210 ? 10.734 -13.761 -15.835 1.00 88.19 210 VAL A O 1
ATOM 1625 N N . ASN A 1 211 ? 12.656 -12.722 -16.318 1.00 84.75 211 ASN A N 1
ATOM 1626 C CA . ASN A 1 211 ? 13.380 -13.234 -15.156 1.00 84.75 211 ASN A CA 1
ATOM 1627 C C . ASN A 1 211 ? 12.853 -12.685 -13.823 1.00 84.75 211 ASN A C 1
ATOM 1629 O O . ASN A 1 211 ? 13.079 -13.299 -12.784 1.00 84.75 211 ASN A O 1
ATOM 1633 N N . ALA A 1 212 ? 12.141 -11.556 -13.848 1.00 80.94 212 ALA A N 1
ATOM 1634 C CA . ALA A 1 212 ? 11.508 -10.983 -12.667 1.00 80.94 212 ALA A CA 1
ATOM 1635 C C . ALA A 1 212 ? 10.237 -11.747 -12.243 1.00 80.94 212 ALA A C 1
ATOM 1637 O O . ALA A 1 212 ? 9.764 -11.573 -11.119 1.00 80.94 212 ALA A O 1
ATOM 1638 N N . LEU A 1 213 ? 9.692 -12.616 -13.107 1.00 84.50 213 LEU A N 1
ATOM 1639 C CA . LEU A 1 213 ? 8.511 -13.420 -12.795 1.00 84.50 213 LEU A CA 1
ATOM 1640 C C . LEU A 1 213 ? 8.832 -14.541 -11.805 1.00 84.50 213 LEU A C 1
ATOM 1642 O O . LEU A 1 213 ? 9.835 -15.240 -11.954 1.00 84.50 213 LEU A O 1
ATOM 1646 N N . SER A 1 214 ? 7.906 -14.791 -10.876 1.00 84.50 214 SER A N 1
ATOM 1647 C CA . SER A 1 214 ? 7.930 -15.899 -9.907 1.00 84.50 214 SER A CA 1
ATOM 1648 C C . SER A 1 214 ? 7.723 -17.272 -10.574 1.00 84.50 214 SER A C 1
ATOM 1650 O O . SER A 1 214 ? 6.740 -17.972 -10.338 1.00 84.50 214 SER A O 1
ATOM 1652 N N . LEU A 1 215 ? 8.649 -17.660 -11.450 1.00 86.69 215 LEU A N 1
ATOM 1653 C CA . LEU A 1 215 ? 8.673 -18.902 -12.221 1.00 86.69 215 LEU A CA 1
ATOM 1654 C C . LEU A 1 215 ? 10.009 -19.622 -12.006 1.00 86.69 215 LEU A C 1
ATOM 1656 O O . LEU A 1 215 ? 11.016 -19.006 -11.681 1.00 86.69 215 LEU A O 1
ATOM 1660 N N . SER A 1 216 ? 10.051 -20.935 -12.248 1.00 88.00 216 SER A N 1
ATOM 1661 C CA . SER A 1 216 ? 11.326 -21.667 -12.252 1.00 88.00 216 SER A CA 1
ATOM 1662 C C . SER A 1 216 ? 12.248 -21.157 -13.369 1.00 88.00 216 SER A C 1
ATOM 1664 O O . SER A 1 216 ? 11.758 -20.969 -14.486 1.00 88.00 216 SER A O 1
ATOM 1666 N N . GLU A 1 217 ? 13.561 -21.080 -13.136 1.00 88.25 217 GLU A N 1
ATOM 1667 C CA . GLU A 1 217 ? 14.566 -20.654 -14.135 1.00 88.25 217 GLU A CA 1
ATOM 1668 C C . GLU A 1 217 ? 14.405 -21.377 -15.482 1.00 88.25 217 GLU A C 1
ATOM 1670 O O . GLU A 1 217 ? 14.325 -20.752 -16.534 1.00 88.25 217 GLU A O 1
ATOM 1675 N N . ARG A 1 218 ? 14.177 -22.698 -15.453 1.00 88.56 218 ARG A N 1
ATOM 1676 C CA . ARG A 1 218 ? 13.938 -23.512 -16.661 1.00 88.56 218 ARG A CA 1
ATOM 1677 C C . ARG A 1 218 ? 12.731 -23.071 -17.494 1.00 88.56 218 ARG A C 1
ATOM 1679 O O . ARG A 1 218 ? 12.684 -23.355 -18.688 1.00 88.56 218 ARG A O 1
ATOM 1686 N N . LEU A 1 219 ? 11.710 -22.485 -16.869 1.00 87.94 219 LEU A N 1
ATOM 1687 C CA . LEU A 1 219 ? 10.554 -21.922 -17.573 1.00 87.94 219 LEU A CA 1
ATOM 1688 C C . LEU A 1 219 ? 10.872 -20.520 -18.087 1.00 87.94 219 LEU A C 1
ATOM 1690 O O . LEU A 1 219 ? 10.525 -20.225 -19.227 1.00 87.94 219 LEU A O 1
ATOM 1694 N N . GLN A 1 220 ? 11.568 -19.701 -17.295 1.00 91.00 220 GLN A N 1
ATOM 1695 C CA . GLN A 1 220 ? 12.022 -18.378 -17.726 1.00 91.00 220 GLN A CA 1
ATOM 1696 C C . GLN A 1 220 ? 12.906 -18.487 -18.978 1.00 91.00 220 GLN A C 1
ATOM 1698 O O . GLN A 1 220 ? 12.615 -17.843 -19.982 1.00 91.00 220 GLN A O 1
ATOM 1703 N N . ASP A 1 221 ? 13.896 -19.385 -18.979 1.00 92.44 221 ASP A N 1
ATOM 1704 C CA . ASP A 1 221 ? 14.803 -19.621 -20.113 1.00 92.44 221 ASP A CA 1
ATOM 1705 C C . ASP A 1 221 ? 14.076 -20.077 -21.384 1.00 92.44 221 ASP A C 1
ATOM 1707 O O . ASP A 1 221 ? 14.506 -19.776 -22.495 1.00 92.44 221 ASP A O 1
ATOM 1711 N N . ARG A 1 222 ? 12.959 -20.801 -21.244 1.00 91.81 222 ARG A N 1
ATOM 1712 C CA . ARG A 1 222 ? 12.158 -21.268 -22.388 1.00 91.81 222 ARG A CA 1
ATOM 1713 C C . ARG A 1 222 ? 11.277 -20.177 -22.978 1.00 91.81 222 ARG A C 1
ATOM 1715 O O . ARG A 1 222 ? 11.001 -20.210 -24.173 1.00 91.81 222 ARG A O 1
ATOM 1722 N N . VAL A 1 223 ? 10.795 -19.260 -22.145 1.00 91.69 223 VAL A N 1
ATOM 1723 C CA . VAL A 1 223 ? 9.864 -18.200 -22.554 1.00 91.69 223 VAL A CA 1
ATOM 1724 C C . VAL A 1 223 ? 10.615 -16.986 -23.098 1.00 91.69 223 VAL A C 1
ATOM 1726 O O . VAL A 1 223 ? 10.220 -16.443 -24.130 1.00 91.69 223 VAL A O 1
ATOM 1729 N N . ARG A 1 224 ? 11.743 -16.635 -22.469 1.00 92.81 224 ARG A N 1
ATOM 1730 C CA . ARG A 1 224 ? 12.587 -15.470 -22.778 1.00 92.81 224 ARG A CA 1
ATOM 1731 C C . ARG A 1 224 ? 12.912 -15.268 -24.267 1.00 92.81 224 ARG A C 1
ATOM 1733 O O . ARG A 1 224 ? 12.841 -14.123 -24.702 1.00 92.81 224 ARG A O 1
ATOM 1740 N N . PRO A 1 225 ? 13.229 -16.305 -25.074 1.00 92.81 225 PRO A N 1
ATOM 1741 C CA . PRO A 1 225 ? 13.588 -16.107 -26.479 1.00 92.81 225 PRO A CA 1
ATOM 1742 C C . PRO A 1 225 ? 12.449 -15.543 -27.332 1.00 92.81 225 PRO A C 1
ATOM 1744 O O . PRO A 1 225 ? 12.707 -14.854 -28.312 1.00 92.81 225 PRO A O 1
ATOM 1747 N N . LYS A 1 226 ? 11.193 -15.852 -26.981 1.00 91.00 226 LYS A N 1
ATOM 1748 C CA . LYS A 1 226 ? 10.010 -15.422 -27.741 1.00 91.00 226 LYS A CA 1
ATOM 1749 C C . LYS A 1 226 ? 9.265 -14.272 -27.065 1.00 91.00 226 LYS A C 1
ATOM 1751 O O . LYS A 1 226 ? 8.674 -13.444 -27.747 1.00 91.00 226 LYS A O 1
ATOM 1756 N N . PHE A 1 227 ? 9.317 -14.220 -25.741 1.00 92.38 227 PHE A N 1
ATOM 1757 C CA . PHE A 1 227 ? 8.689 -13.198 -24.918 1.00 92.38 227 PHE A CA 1
ATOM 1758 C C . PHE A 1 227 ? 9.741 -12.707 -23.917 1.00 92.38 227 PHE A C 1
ATOM 1760 O O . PHE A 1 227 ? 9.927 -13.346 -22.886 1.00 92.38 227 PHE A O 1
ATOM 1767 N N . PRO A 1 228 ? 10.509 -11.651 -24.236 1.00 88.50 228 PRO A N 1
ATOM 1768 C CA . PRO A 1 228 ? 11.626 -11.208 -23.399 1.00 88.50 228 PRO A CA 1
ATOM 1769 C C . PRO A 1 228 ? 11.192 -10.353 -22.202 1.00 88.50 228 PRO A C 1
ATOM 1771 O O . PRO A 1 228 ? 11.900 -10.322 -21.191 1.00 88.50 228 PRO A O 1
ATOM 1774 N N . THR A 1 229 ? 10.027 -9.702 -22.285 1.00 91.25 229 THR A N 1
ATOM 1775 C CA . THR A 1 229 ? 9.503 -8.804 -21.244 1.00 91.25 229 THR A CA 1
ATOM 1776 C C . THR A 1 229 ? 8.196 -9.308 -20.638 1.00 91.25 229 THR A C 1
ATOM 1778 O O . THR A 1 229 ? 7.435 -10.035 -21.285 1.00 91.25 229 THR A O 1
ATOM 1781 N N . VAL A 1 230 ? 7.889 -8.888 -19.410 1.00 88.62 230 VAL A N 1
ATOM 1782 C CA . VAL A 1 230 ? 6.624 -9.210 -18.736 1.00 88.62 230 VAL A CA 1
ATOM 1783 C C . VAL A 1 230 ? 5.431 -8.733 -19.564 1.00 88.62 230 VAL A C 1
ATOM 1785 O O . VAL A 1 230 ? 4.467 -9.476 -19.746 1.00 88.62 230 VAL A O 1
ATOM 1788 N N . GLY A 1 231 ? 5.523 -7.549 -20.169 1.00 85.69 231 GLY A N 1
ATOM 1789 C CA . GLY A 1 231 ? 4.474 -7.011 -21.026 1.00 85.69 231 GLY A CA 1
ATOM 1790 C C . GLY A 1 231 ? 4.216 -7.830 -22.279 1.00 85.69 231 GLY A C 1
ATOM 1791 O O . GLY A 1 231 ? 3.056 -8.013 -22.650 1.00 85.69 231 GLY A O 1
ATOM 1792 N N . SER A 1 232 ? 5.262 -8.414 -22.872 1.00 89.19 232 SER A N 1
ATOM 1793 C CA . SER A 1 232 ? 5.095 -9.323 -24.010 1.00 89.19 232 SER A CA 1
ATOM 1794 C C . SER A 1 232 ? 4.307 -10.581 -23.628 1.00 89.19 232 SER A C 1
ATOM 1796 O O . SER A 1 232 ? 3.469 -11.032 -24.402 1.00 89.19 232 SER A O 1
ATOM 1798 N N . ILE A 1 233 ? 4.481 -11.098 -22.404 1.00 90.50 233 ILE A N 1
ATOM 1799 C CA . ILE A 1 233 ? 3.667 -12.205 -21.884 1.00 90.50 233 ILE A CA 1
ATOM 1800 C C . ILE A 1 233 ? 2.255 -11.730 -21.556 1.00 90.50 233 ILE A C 1
ATOM 1802 O O . ILE A 1 233 ? 1.300 -12.464 -21.796 1.00 90.50 233 ILE A O 1
ATOM 1806 N N . VAL A 1 234 ? 2.096 -10.527 -20.997 1.00 88.75 234 VAL A N 1
ATOM 1807 C CA . VAL A 1 234 ? 0.785 -9.988 -20.609 1.00 88.75 234 VAL A CA 1
ATOM 1808 C C . VAL A 1 234 ? -0.136 -9.808 -21.810 1.00 88.75 234 VAL A C 1
ATOM 1810 O O . VAL A 1 234 ? -1.300 -10.205 -21.747 1.00 88.75 234 VAL A O 1
ATOM 1813 N N . GLN A 1 235 ? 0.405 -9.310 -22.915 1.00 87.81 235 GLN A N 1
ATOM 1814 C CA . GLN A 1 235 ? -0.338 -9.067 -24.150 1.00 87.81 235 GLN A CA 1
ATOM 1815 C C . GLN A 1 235 ? -0.529 -10.332 -25.003 1.00 87.81 235 GLN A C 1
ATOM 1817 O O . GLN A 1 235 ? -1.480 -10.401 -25.782 1.00 87.81 235 GLN A O 1
ATOM 1822 N N . ALA A 1 236 ? 0.338 -11.338 -24.852 1.00 89.38 236 ALA A N 1
ATOM 1823 C CA . ALA A 1 236 ? 0.263 -12.575 -25.623 1.00 89.38 236 ALA A CA 1
ATOM 1824 C C . ALA A 1 236 ? -0.991 -13.399 -25.307 1.00 89.38 236 ALA A C 1
ATOM 1826 O O . ALA A 1 236 ? -1.393 -13.577 -24.148 1.00 89.38 236 ALA A O 1
ATOM 1827 N N . LYS A 1 237 ? -1.571 -14.010 -26.344 1.00 90.50 237 LYS A N 1
ATOM 1828 C CA . LYS A 1 237 ? -2.628 -15.014 -26.161 1.00 90.50 237 LYS A CA 1
ATOM 1829 C C . LYS A 1 237 ? -2.032 -16.314 -25.625 1.00 90.50 237 LYS A C 1
ATOM 1831 O O . LYS A 1 237 ? -0.893 -16.678 -25.913 1.00 90.50 237 LYS A O 1
ATOM 1836 N N . ARG A 1 238 ? -2.827 -17.088 -24.878 1.00 89.12 238 ARG A N 1
ATOM 1837 C CA . ARG A 1 238 ? -2.376 -18.390 -24.345 1.00 89.12 238 ARG A CA 1
ATOM 1838 C C . ARG A 1 238 ? -1.947 -19.360 -25.446 1.00 89.12 238 ARG A C 1
ATOM 1840 O O . ARG A 1 238 ? -1.009 -20.122 -25.231 1.00 89.12 238 ARG A O 1
ATOM 1847 N N . ASP A 1 239 ? -2.576 -19.294 -26.614 1.00 90.25 239 ASP A N 1
ATOM 1848 C CA . ASP A 1 239 ? -2.221 -20.128 -27.766 1.00 90.25 239 ASP A CA 1
ATOM 1849 C C . ASP A 1 239 ? -0.810 -19.827 -28.280 1.00 90.25 239 ASP A C 1
ATOM 1851 O O . ASP A 1 239 ? -0.060 -20.743 -28.612 1.00 90.25 239 ASP A O 1
ATOM 1855 N N . GLU A 1 240 ? -0.395 -18.560 -28.236 1.00 89.19 240 GLU A N 1
ATOM 1856 C CA . GLU A 1 240 ? 0.947 -18.132 -28.630 1.00 89.19 240 GLU A CA 1
ATOM 1857 C C . GLU A 1 240 ? 2.003 -18.655 -27.651 1.00 89.19 240 GLU A C 1
ATOM 1859 O O . GLU A 1 240 ? 3.060 -19.121 -28.079 1.00 89.19 240 GLU A O 1
ATOM 1864 N N . LEU A 1 241 ? 1.700 -18.690 -26.350 1.00 88.94 241 LEU A N 1
ATOM 1865 C CA . LEU A 1 241 ? 2.565 -19.321 -25.345 1.00 88.94 241 LEU A CA 1
ATOM 1866 C C . LEU A 1 241 ? 2.677 -20.838 -25.552 1.00 88.94 241 LEU A C 1
ATOM 1868 O O . LEU A 1 241 ? 3.744 -21.413 -25.343 1.00 88.94 241 LEU A O 1
ATOM 1872 N N . MET A 1 242 ? 1.600 -21.497 -25.990 1.00 91.75 242 MET A N 1
ATOM 1873 C CA . MET A 1 242 ? 1.585 -22.944 -26.242 1.00 91.75 242 MET A CA 1
ATOM 1874 C C . MET A 1 242 ? 2.369 -23.371 -27.492 1.00 91.75 242 MET A C 1
ATOM 1876 O O . MET A 1 242 ? 2.635 -24.562 -27.666 1.00 91.75 242 MET A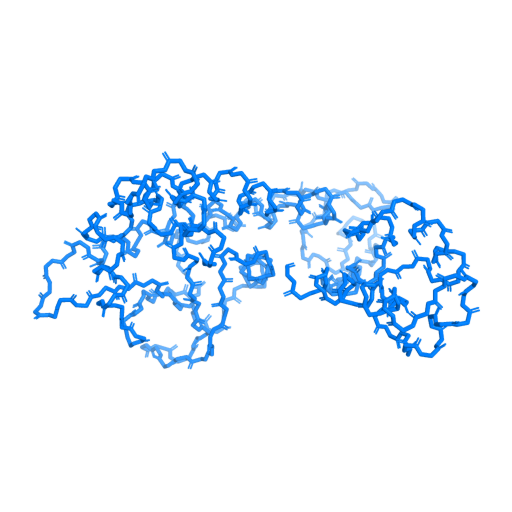 O 1
ATOM 1880 N N . THR A 1 243 ? 2.778 -22.422 -28.342 1.00 92.44 243 THR A N 1
ATOM 1881 C CA . THR A 1 243 ? 3.693 -22.706 -29.461 1.00 92.44 243 THR A CA 1
ATOM 1882 C C . THR A 1 243 ? 5.117 -23.021 -28.996 1.00 92.44 243 THR A C 1
ATOM 1884 O O . THR A 1 243 ? 5.883 -23.633 -29.738 1.00 92.44 243 THR A O 1
ATOM 1887 N N . ILE A 1 244 ? 5.483 -22.631 -27.770 1.00 92.31 244 ILE A N 1
ATOM 1888 C CA . ILE A 1 244 ? 6.807 -22.902 -27.214 1.00 92.31 244 ILE A CA 1
ATOM 1889 C C . ILE A 1 244 ? 6.901 -24.390 -26.832 1.00 92.31 244 ILE A C 1
ATOM 1891 O O . ILE A 1 244 ? 6.024 -24.911 -26.130 1.00 92.31 244 ILE A O 1
ATOM 1895 N N . PRO A 1 245 ? 7.979 -25.097 -27.223 1.00 90.94 245 PRO A N 1
ATOM 1896 C CA . PRO A 1 245 ? 8.176 -26.491 -26.853 1.00 90.94 245 PRO A CA 1
ATOM 1897 C C . PRO A 1 245 ? 8.052 -26.713 -25.340 1.00 90.94 245 PRO A C 1
ATOM 1899 O O . PRO A 1 245 ? 8.664 -26.010 -24.533 1.00 90.94 245 PRO A O 1
ATOM 1902 N N . TYR A 1 246 ? 7.314 -27.759 -24.954 1.00 90.44 246 TYR A N 1
ATOM 1903 C CA . TYR A 1 246 ? 7.058 -28.148 -23.558 1.00 90.44 246 TYR A CA 1
ATOM 1904 C C . TYR A 1 246 ? 6.208 -27.159 -22.740 1.00 90.44 246 TYR A C 1
ATOM 1906 O O . TYR A 1 246 ? 6.089 -27.321 -21.519 1.00 90.44 246 TYR A O 1
ATOM 1914 N N . ILE A 1 247 ? 5.579 -26.178 -23.392 1.00 90.44 247 ILE A N 1
ATOM 1915 C CA . ILE A 1 247 ? 4.570 -25.303 -22.796 1.00 90.44 247 ILE A CA 1
ATOM 1916 C C . ILE A 1 247 ? 3.207 -25.714 -23.357 1.00 90.44 247 ILE A C 1
ATOM 1918 O O . ILE A 1 247 ? 2.928 -25.594 -24.542 1.00 90.44 247 ILE A O 1
ATOM 1922 N N . LYS A 1 248 ? 2.363 -26.279 -22.494 1.00 91.44 248 LYS A N 1
ATOM 1923 C CA . LYS A 1 248 ? 0.995 -26.722 -22.818 1.00 91.44 248 LYS A CA 1
ATOM 1924 C C . LYS A 1 248 ? -0.012 -25.984 -21.935 1.00 91.44 248 LYS A C 1
ATOM 1926 O O . LYS A 1 248 ? 0.365 -25.070 -21.200 1.00 91.44 248 LYS A O 1
ATOM 1931 N N . GLY A 1 249 ? -1.280 -26.391 -21.958 1.00 89.12 249 GLY A N 1
ATOM 1932 C CA . GLY A 1 249 ? -2.371 -25.710 -21.252 1.00 89.12 249 GLY A CA 1
ATOM 1933 C C . GLY A 1 249 ? -2.069 -25.346 -19.790 1.00 89.12 249 GLY A C 1
ATOM 1934 O O . GLY A 1 249 ? -2.285 -24.199 -19.404 1.00 89.12 249 GLY A O 1
ATOM 1935 N N . VAL A 1 250 ? -1.485 -26.263 -19.010 1.00 90.94 250 VAL A N 1
ATOM 1936 C CA . VAL A 1 250 ? -1.130 -26.022 -17.595 1.00 90.94 250 VAL A CA 1
ATOM 1937 C C . VAL A 1 250 ? -0.027 -24.970 -17.451 1.00 90.94 250 VAL A C 1
ATOM 1939 O O . VAL A 1 250 ? -0.211 -23.966 -16.770 1.00 90.94 250 VAL A O 1
ATOM 1942 N N . ARG A 1 251 ? 1.112 -25.162 -18.125 1.00 90.62 251 ARG A N 1
ATOM 1943 C CA . ARG A 1 251 ? 2.265 -24.254 -18.016 1.00 90.62 251 ARG A CA 1
ATOM 1944 C C . ARG A 1 251 ? 1.974 -22.876 -18.601 1.00 90.62 251 ARG A C 1
ATOM 1946 O O . ARG A 1 251 ? 2.380 -21.889 -18.006 1.00 90.62 251 ARG A O 1
ATOM 1953 N N . SER A 1 252 ? 1.215 -22.804 -19.697 1.00 92.44 252 SER A N 1
ATOM 1954 C CA . SER A 1 252 ? 0.765 -21.524 -20.262 1.00 92.44 252 SER A CA 1
ATOM 1955 C C . SER A 1 252 ? -0.054 -20.725 -19.245 1.00 92.44 252 SER A C 1
ATOM 1957 O O . SER A 1 252 ? 0.164 -19.530 -19.105 1.00 92.44 252 SER A O 1
ATOM 1959 N N . ARG A 1 253 ? -0.938 -21.387 -18.478 1.00 91.44 253 ARG A N 1
ATOM 1960 C CA . ARG A 1 253 ? -1.721 -20.750 -17.413 1.00 91.44 253 ARG A CA 1
ATOM 1961 C C . ARG A 1 253 ? -0.836 -20.263 -16.271 1.00 91.44 253 ARG A C 1
ATOM 1963 O O . ARG A 1 253 ? -1.024 -19.145 -15.828 1.00 91.44 253 ARG A O 1
ATOM 1970 N N . ILE A 1 254 ? 0.123 -21.074 -15.820 1.00 90.00 254 ILE A N 1
ATOM 1971 C CA . ILE A 1 254 ? 1.055 -20.689 -14.745 1.00 90.00 254 ILE A CA 1
ATOM 1972 C C . ILE A 1 254 ? 1.863 -19.451 -15.148 1.00 90.00 254 ILE A C 1
ATOM 1974 O O . ILE A 1 254 ? 1.940 -18.505 -14.379 1.00 90.00 254 ILE A O 1
ATOM 1978 N N . ILE A 1 255 ? 2.418 -19.435 -16.364 1.00 91.25 255 ILE A N 1
ATOM 1979 C CA . ILE A 1 255 ? 3.197 -18.301 -16.884 1.00 91.25 255 ILE A CA 1
ATOM 1980 C C . ILE A 1 255 ? 2.329 -17.048 -16.986 1.00 91.25 255 ILE A C 1
ATOM 1982 O O . ILE A 1 255 ? 2.759 -15.968 -16.592 1.00 91.25 255 ILE A O 1
ATOM 1986 N N . LYS A 1 256 ? 1.099 -17.200 -17.489 1.00 91.62 256 LYS A N 1
ATOM 1987 C CA . LYS A 1 256 ? 0.172 -16.083 -17.639 1.00 91.62 256 LYS A CA 1
ATOM 1988 C C . LYS A 1 256 ? -0.252 -15.514 -16.293 1.00 91.62 256 LYS A C 1
ATOM 1990 O O . LYS A 1 256 ? -0.123 -14.320 -16.090 1.00 91.62 256 LYS A O 1
ATOM 1995 N N . ASN A 1 257 ? -0.632 -16.382 -15.361 1.00 87.00 257 ASN A N 1
ATOM 1996 C CA . ASN A 1 257 ? -0.953 -15.996 -13.996 1.00 87.00 257 ASN A CA 1
ATOM 1997 C C . ASN A 1 257 ? 0.232 -15.316 -13.309 1.00 87.00 257 ASN A C 1
ATOM 1999 O O . ASN A 1 257 ? 0.019 -14.306 -12.668 1.00 87.00 257 ASN A O 1
ATOM 2003 N N . ALA A 1 258 ? 1.460 -15.821 -13.468 1.00 86.19 258 ALA A N 1
ATOM 2004 C CA . ALA A 1 258 ? 2.641 -15.201 -12.872 1.00 86.19 258 ALA A CA 1
ATOM 2005 C C . ALA A 1 258 ? 2.906 -13.799 -13.440 1.00 86.19 258 ALA A C 1
ATOM 2007 O O . ALA A 1 258 ? 3.302 -12.910 -12.698 1.00 86.19 258 ALA A O 1
ATOM 2008 N N . ALA A 1 259 ? 2.680 -13.588 -14.740 1.00 86.56 259 ALA A N 1
ATOM 2009 C CA . ALA A 1 259 ? 2.819 -12.275 -15.365 1.00 86.56 259 ALA A CA 1
ATOM 2010 C C . ALA A 1 259 ? 1.673 -11.322 -14.992 1.00 86.56 259 ALA A C 1
ATOM 2012 O O . ALA A 1 259 ? 1.911 -10.148 -14.730 1.00 86.56 259 ALA A O 1
ATOM 2013 N N . ASP A 1 260 ? 0.443 -11.825 -14.918 1.00 82.31 260 ASP A N 1
ATOM 2014 C CA . ASP A 1 260 ? -0.712 -11.036 -14.497 1.00 82.31 260 ASP A CA 1
ATOM 2015 C C . ASP A 1 260 ? -0.601 -10.684 -13.000 1.00 82.31 260 ASP A C 1
ATOM 2017 O O . ASP A 1 260 ? -0.876 -9.551 -12.628 1.00 82.31 260 ASP A O 1
ATOM 2021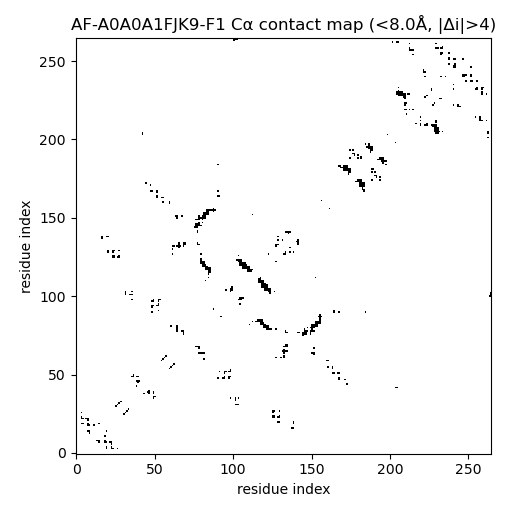 N N . GLU A 1 261 ? -0.123 -11.600 -12.152 1.00 78.25 261 GLU A N 1
ATOM 2022 C CA . GLU A 1 261 ? 0.190 -11.380 -10.730 1.00 78.25 261 GLU A CA 1
ATOM 2023 C C . GLU A 1 261 ? 1.334 -10.380 -10.561 1.00 78.25 261 GLU A C 1
ATOM 2025 O O . GLU A 1 261 ? 1.242 -9.493 -9.725 1.00 78.25 261 GLU A O 1
ATOM 2030 N N . PHE A 1 262 ? 2.357 -10.441 -11.416 1.00 78.94 262 PHE A N 1
ATOM 2031 C CA . PHE A 1 262 ? 3.430 -9.448 -11.431 1.00 78.94 262 PHE A CA 1
ATOM 2032 C C . PHE A 1 262 ? 2.924 -8.033 -11.747 1.00 78.94 262 PHE A C 1
ATOM 2034 O O . PHE A 1 262 ? 3.469 -7.059 -11.245 1.00 78.94 262 PHE A O 1
ATOM 2041 N N . ILE A 1 263 ? 1.884 -7.890 -12.572 1.00 73.62 263 ILE A N 1
ATOM 2042 C CA . ILE A 1 263 ? 1.301 -6.577 -12.901 1.00 73.62 263 ILE A CA 1
ATOM 2043 C C . ILE A 1 263 ? 0.200 -6.159 -11.921 1.00 73.62 263 ILE A C 1
ATOM 2045 O O . ILE A 1 263 ? -0.043 -4.966 -11.748 1.00 73.62 263 ILE A O 1
ATOM 2049 N N . SER A 1 264 ? -0.478 -7.119 -11.299 1.00 60.41 264 SER A N 1
ATOM 2050 C CA . SER A 1 264 ? -1.670 -6.874 -10.478 1.00 60.41 264 SER A CA 1
ATOM 2051 C C . SER A 1 264 ? -1.405 -6.884 -8.972 1.00 60.41 264 SER A C 1
ATOM 2053 O O . SER A 1 264 ? -2.348 -6.633 -8.220 1.00 60.41 264 SER A O 1
ATOM 2055 N N . GLY A 1 265 ? -0.191 -7.223 -8.530 1.00 49.94 265 GLY A N 1
ATOM 2056 C CA . GLY A 1 265 ? 0.131 -7.497 -7.127 1.00 49.94 265 GLY A CA 1
ATOM 2057 C C . GLY A 1 265 ? 1.394 -6.844 -6.606 1.00 49.94 265 GLY A C 1
ATOM 2058 O O . GLY A 1 265 ? 2.232 -6.363 -7.397 1.00 49.94 265 GLY A O 1
#

Foldseek 3Di:
DVQLVVQLCVVDVDNDLVSSLVSLLCCCVPPQVVLLQCVCVLPVLCVLLSVLLVCCCLVPVLVVQLVVQQDDDPANAHEQKAWEDPPADPSNVVSVVSCCQSVQKPFDQKDQDPPGITTMIGGDLSVSLNSVSHNDVRSVVNVVRYDPPDYHYDYSVHVSSVVSCVSQQPQPDADPVHGHGDRSPDQADPPPRHGDDPDDPLNSQQAAALVPFPDPPVLSVQCCVPQGGLVSLQPDDLVVQCVGPPQDPVNSVVSNCRSVSSNRD

Sequence (265 aa):
MLHILNNALSGNANLTERAVNLAVQNYVDQALLPYHQSLNKRLPKYASHIRTGMDLLRGYVIPEIRTKNHRKTKSEYQSAFFTVQRDMSPNLKLALDVLSYSGVVSQLGTVKIANGTGPRYLVNLALMAAEKAFDTQKTSEAIARLSLTDYREFSSTDPQIQTYLSSLLAPNEACPDCSAPILSNAKFCSECGYKVVATSIVSTLLEESVNALSLSERLQDRVRPKFPTVGSIVQAKRDELMTIPYIKGVRSRIIKNAADEFISG

InterPro domains:
  IPR026870 Zinc-ribbon domain [PF13240] (175-196)

pLDDT: mean 85.64, std 10.36, range [49.94, 97.94]

Organism: NCBI:txid279058

Mean predicted aligned error: 12.48 Å

Solvent-accessible surface area (backbone atoms only — not comparable to full-atom values): 14653 Å² total; per-residue (Å²): 110,68,68,39,54,50,52,20,38,76,81,33,100,58,90,41,72,69,38,45,54,50,25,32,39,49,43,34,68,69,44,48,51,50,53,47,57,48,42,38,75,80,38,59,93,46,30,60,37,53,52,43,33,53,49,41,40,66,72,43,54,45,52,53,38,21,55,56,33,62,48,91,58,97,59,84,58,29,50,59,32,34,29,40,34,68,80,42,50,70,66,57,51,50,15,52,50,52,34,32,40,48,57,52,25,40,78,80,49,74,44,83,48,98,86,54,47,16,52,30,31,35,50,32,66,48,54,39,57,62,70,59,24,51,73,54,93,48,64,71,60,43,60,74,30,52,37,94,87,42,57,45,80,42,62,54,78,36,67,69,60,49,57,49,51,52,65,52,62,47,62,82,40,60,36,94,86,75,58,46,76,28,48,84,80,47,59,44,38,91,87,79,61,51,75,40,79,83,71,50,71,67,60,54,57,29,63,34,50,35,78,77,39,90,61,58,66,78,54,36,68,65,42,34,85,83,30,52,22,31,33,50,50,61,72,47,54,63,70,65,48,39,69,39,89,96,27,43,79,68,54,30,48,53,54,43,50,35,37,48,44,64,74,70,70

Nearest PDB structures (foldseek):
  8xbt-assembly1_K  TM=9.068E-01  e=1.798E-01  Homo sapiens
  8bq2-assembly1_A  TM=8.577E-01  e=4.963E-01  Homo sapiens
  2cwe-assembly1_A  TM=5.219E-01  e=3.053E+00  Pyrococcus horikoshii OT3
  4yxm-assembly1_A  TM=2.632E-01  e=1.888E+00  Thermotoga maritima
  7qru-assembly1_E  TM=2.255E-01  e=6.839E-01  Alkalihalophilus pseudofirmus